Protein AF-A0A4Y9XM71-F1 (afdb_monomer)

Foldseek 3Di:
DDDDVVVVVVVVVVVVVVVVVVVVVVVVVVVVCVVCVVVCVVPP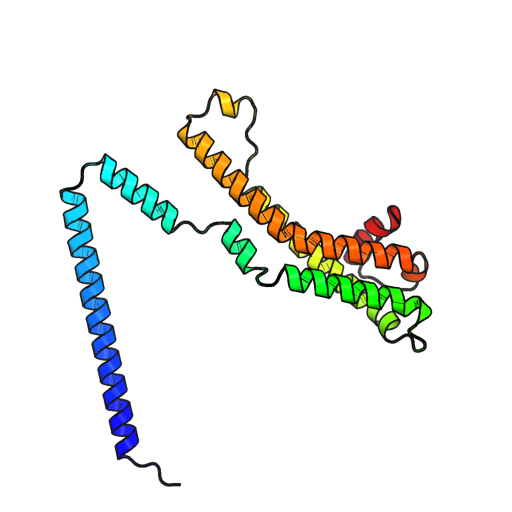DPVVVVVVVVVVCVVPDDQPLVVLCVVCVPLLVLLVVLLVLLVVLLCCVPPVPPCPSVVCVQVNLVVLVVVLVVLVVSLVVLCVQADDQDPVNVVPPDPVVVVVNVVSVVSSVSSVVSSCSNSVSSLVSLLSSCVSCPPVCVVDDHDPVSVVVSVVSNVVD

pLDDT: mean 83.5, std 12.48, range [45.03, 97.75]

Solvent-accessible surface area (backbone atoms only — not comparable to full-atom values): 11468 Å² total; per-residue (Å²): 136,82,82,59,73,67,58,57,54,50,52,52,52,50,53,57,48,51,53,52,52,50,52,51,51,51,56,50,51,53,51,48,52,55,53,52,55,52,55,50,67,74,68,52,56,69,70,56,51,51,51,51,50,53,51,47,49,63,69,70,51,83,51,67,32,56,54,49,48,66,76,45,79,54,38,70,59,53,22,50,52,46,39,51,52,30,50,52,57,47,48,30,79,80,68,41,87,82,39,69,65,65,69,43,44,56,58,53,52,44,52,50,52,52,51,46,48,53,52,52,53,50,50,52,59,49,48,71,74,44,78,84,81,49,83,63,53,70,75,71,50,58,70,70,58,52,55,51,53,52,52,44,44,51,36,41,52,53,30,46,54,62,53,40,58,36,46,50,29,47,54,52,26,52,38,48,41,36,51,67,47,45,76,64,52,72,79,53,82,64,60,71,70,51,42,59,60,50,44,68,38,51,81,78,87

Sequence (205 aa):
MHANPSAERAAEAVHKSEERVAGLLEETRTRWHQGLGSVVRSRAPEPVLAVASEVGHWWTRERVNRRVEMSLPNRRLDALVIGVLCHLVCASLTEDRYGVVQRDIPKILEALLAFLTALEEYQADVNKLHVPLTQEDIQELPVKELAQRERVAMEVARAGEVLGEVSDAVKSGVGQIARTFGDKLAAFKFPPRTAQKLQGFLDYA

Secondary structure (DSSP, 8-state):
----HHHHHHHHHHHHHHHHHHHHHHHHHHHHHHHHHHHHHHHS-HHHHHHHHHHHHHHHS--HHHHHHHH-TTHHHHHHHHHHHHHHHHHHHHH-TT-HHHHHHHHHHHHHHHHHHHHHHHHHHHHTT-PPPPTTHHHHS-HHHHHHHHHHHHHHHHHHHHHHHHHHHHHHHHHHHHHHHGGGGGGS---HHHHHHHHHHHTT-

Nearest PDB structures (foldseek):
  6z0c-assembly1_A  TM=2.775E-01  e=2.639E+00  Escherichia coli
  3zx6-assembly1_B  TM=2.262E-01  e=3.984E+00  Archaeoglobus fulgidus DSM 4304

Organism: NCBI:txid34475

InterPro domains:
  IPR019049 Nucleoporin protein Ndc1-Nup [PF09531] (40-199)
  IPR019049 Nucleoporin protein Ndc1-Nup [PTHR13269] (62-204)

Structure (mmCIF, N/CA/C/O backbone):
data_AF-A0A4Y9XM71-F1
#
_entry.id   AF-A0A4Y9XM71-F1
#
loop_
_atom_site.group_PDB
_atom_site.id
_atom_site.type_symbol
_atom_site.label_atom_id
_atom_site.label_alt_id
_atom_site.label_comp_id
_atom_site.label_asym_id
_atom_site.label_entity_id
_atom_site.label_seq_id
_atom_site.pdbx_PDB_ins_code
_atom_site.Cartn_x
_atom_site.Cartn_y
_atom_site.Cartn_z
_atom_site.occupancy
_atom_site.B_iso_or_equiv
_atom_site.auth_seq_id
_atom_site.auth_comp_id
_atom_site.auth_asym_id
_atom_site.auth_atom_id
_atom_site.pdbx_PDB_model_num
ATOM 1 N N . MET A 1 1 ? -22.701 -49.537 -15.848 1.00 45.03 1 MET A N 1
ATOM 2 C CA . MET A 1 1 ? -22.375 -49.229 -14.440 1.00 45.03 1 MET A CA 1
ATOM 3 C C . MET A 1 1 ? -23.691 -49.112 -13.690 1.00 45.03 1 MET A C 1
ATOM 5 O O . MET A 1 1 ? -24.386 -48.125 -13.871 1.00 45.03 1 MET A O 1
ATOM 9 N N . HIS A 1 2 ? -24.099 -50.164 -12.979 1.00 48.09 2 HIS A N 1
ATOM 10 C CA . HIS A 1 2 ? -25.367 -50.183 -12.246 1.00 48.09 2 HIS A CA 1
ATOM 11 C C . HIS A 1 2 ? -25.141 -49.602 -10.847 1.00 48.09 2 HIS A C 1
ATOM 13 O O . HIS A 1 2 ? -24.358 -50.156 -10.078 1.00 48.09 2 HIS A O 1
ATOM 19 N N . ALA A 1 3 ? -25.786 -48.474 -10.546 1.00 53.75 3 ALA A N 1
ATOM 20 C CA . ALA A 1 3 ? -25.826 -47.911 -9.202 1.00 53.75 3 ALA A CA 1
ATOM 21 C C . ALA A 1 3 ? -26.535 -48.903 -8.267 1.00 53.75 3 ALA A C 1
ATOM 23 O O . ALA A 1 3 ? -27.596 -49.432 -8.600 1.00 53.75 3 ALA A O 1
ATOM 24 N N . ASN A 1 4 ? -25.902 -49.219 -7.136 1.00 56.97 4 ASN A N 1
ATOM 25 C CA . ASN A 1 4 ? -26.396 -50.199 -6.177 1.00 56.97 4 ASN A CA 1
ATOM 26 C C . ASN A 1 4 ? -27.419 -49.515 -5.245 1.00 56.97 4 ASN A C 1
ATOM 28 O O . ASN A 1 4 ? -27.016 -48.676 -4.436 1.00 56.97 4 ASN A O 1
ATOM 32 N N . PRO A 1 5 ? -28.720 -49.853 -5.316 1.00 66.94 5 PRO A N 1
ATOM 33 C CA . PRO A 1 5 ? -29.790 -49.135 -4.608 1.00 66.94 5 PRO A CA 1
ATOM 34 C C . PRO A 1 5 ? -29.708 -49.249 -3.076 1.00 66.94 5 PRO A C 1
ATOM 36 O O . PRO A 1 5 ? -30.406 -48.538 -2.354 1.00 66.94 5 PRO A O 1
ATOM 39 N N . SER A 1 6 ? -28.866 -50.144 -2.550 1.00 69.44 6 SER A N 1
ATOM 40 C CA . SER A 1 6 ? -28.594 -50.252 -1.114 1.00 69.44 6 SER A CA 1
ATOM 41 C C . SER A 1 6 ? -27.671 -49.146 -0.594 1.00 69.44 6 SER A C 1
ATOM 43 O O . SER A 1 6 ? -27.832 -48.719 0.547 1.00 69.44 6 SER A O 1
ATOM 45 N N . ALA A 1 7 ? -26.742 -48.656 -1.421 1.00 66.50 7 ALA A N 1
ATOM 46 C CA . ALA A 1 7 ? -25.793 -47.614 -1.039 1.00 66.50 7 ALA A CA 1
ATOM 47 C C . ALA A 1 7 ? -26.472 -46.240 -0.940 1.00 66.50 7 ALA A C 1
ATOM 49 O O . ALA A 1 7 ? -26.216 -45.498 0.004 1.00 66.50 7 ALA A O 1
ATOM 50 N N . GLU A 1 8 ? -27.399 -45.938 -1.854 1.00 72.44 8 GLU A N 1
ATOM 51 C CA . GLU A 1 8 ? -28.191 -44.699 -1.818 1.00 72.44 8 GLU A CA 1
ATOM 52 C C . GLU A 1 8 ? -29.091 -44.639 -0.579 1.00 72.44 8 GLU A C 1
ATOM 54 O O . GLU A 1 8 ? -29.101 -43.635 0.126 1.00 72.44 8 GLU A O 1
ATOM 59 N N . ARG A 1 9 ? -29.758 -45.746 -0.225 1.00 75.81 9 ARG A N 1
ATOM 60 C CA . ARG A 1 9 ? -30.584 -45.819 0.995 1.00 75.81 9 ARG A CA 1
ATOM 61 C C . ARG A 1 9 ? -29.767 -45.686 2.281 1.00 75.81 9 ARG A C 1
ATOM 63 O O . ARG A 1 9 ? -30.254 -45.123 3.258 1.00 75.81 9 ARG A O 1
ATOM 70 N N . ALA A 1 10 ? -28.541 -46.211 2.297 1.00 72.62 10 ALA A N 1
ATOM 71 C CA . ALA A 1 10 ? -27.641 -46.066 3.437 1.00 72.62 10 ALA A CA 1
ATOM 72 C C . ALA A 1 10 ? -27.160 -44.614 3.591 1.00 72.62 10 ALA A C 1
ATOM 74 O O . ALA A 1 10 ? -27.175 -44.087 4.701 1.00 72.62 10 ALA A O 1
ATOM 75 N N . ALA A 1 11 ? -26.804 -43.948 2.488 1.00 71.69 11 ALA A N 1
ATOM 76 C CA . ALA A 1 11 ? -26.418 -42.538 2.494 1.00 71.69 11 ALA A CA 1
ATOM 77 C C . ALA A 1 11 ? -27.570 -41.627 2.953 1.00 71.69 11 ALA A C 1
ATOM 79 O O . ALA A 1 11 ? -27.374 -40.742 3.782 1.00 71.69 11 ALA A O 1
ATOM 80 N N . GLU A 1 12 ? -28.790 -41.897 2.487 1.00 79.25 12 GLU A N 1
ATOM 81 C CA . GLU A 1 12 ? -29.987 -41.140 2.862 1.00 79.25 12 GLU A CA 1
ATOM 82 C C . GLU A 1 12 ? -30.343 -41.319 4.352 1.00 79.25 12 GLU A C 1
ATOM 84 O O . GLU A 1 12 ? -30.740 -40.370 5.032 1.00 79.25 12 GLU A O 1
ATOM 89 N N . ALA A 1 13 ? -30.131 -42.519 4.906 1.00 76.56 13 ALA A N 1
ATOM 90 C CA . ALA A 1 13 ? -30.309 -42.784 6.333 1.00 76.56 13 ALA A CA 1
ATOM 91 C C . ALA A 1 13 ? -29.266 -42.063 7.207 1.00 76.56 13 ALA A C 1
ATOM 93 O O . ALA A 1 13 ? -29.619 -41.553 8.274 1.00 76.56 13 ALA A O 1
ATOM 94 N N . VAL A 1 14 ? -28.009 -41.987 6.751 1.00 72.00 14 VAL A N 1
ATOM 95 C CA . VAL A 1 14 ? -26.938 -41.250 7.442 1.00 72.00 14 VAL A CA 1
ATOM 96 C C . VAL A 1 14 ? -27.232 -39.751 7.429 1.00 72.00 14 VAL A C 1
ATOM 98 O O . VAL A 1 14 ? -27.267 -39.147 8.499 1.00 72.00 14 VAL A O 1
ATOM 101 N N . HIS A 1 15 ? -27.587 -39.177 6.278 1.00 74.88 15 HIS A N 1
ATOM 102 C CA . HIS A 1 15 ? -27.923 -37.752 6.160 1.00 74.88 15 HIS A CA 1
ATOM 103 C C . HIS A 1 15 ? -29.088 -37.358 7.084 1.00 74.88 15 HIS A C 1
ATOM 105 O O . HIS A 1 15 ? -29.032 -36.375 7.819 1.00 74.88 15 HIS A O 1
ATOM 111 N N . LYS A 1 16 ? -30.127 -38.198 7.144 1.00 80.56 16 LYS A N 1
ATOM 112 C CA . LYS A 1 16 ? -31.284 -37.983 8.024 1.00 80.56 16 LYS A CA 1
ATOM 113 C C . LYS A 1 16 ? -30.943 -38.118 9.511 1.00 80.56 16 LYS A C 1
ATOM 115 O O . LYS A 1 16 ? -31.629 -37.546 10.360 1.00 80.56 16 LYS A O 1
ATOM 120 N N . SER A 1 17 ? -29.919 -38.902 9.848 1.00 69.56 17 SER A N 1
ATOM 121 C CA . SER A 1 17 ? -29.411 -39.002 11.218 1.00 69.56 17 SER A CA 1
ATOM 122 C C . SER A 1 17 ? -28.581 -37.776 11.603 1.00 69.56 17 SER A C 1
ATOM 124 O O . SER A 1 17 ? -28.766 -37.256 12.701 1.00 69.56 17 SER A O 1
ATOM 126 N N . GLU A 1 18 ? -27.767 -37.252 10.685 1.00 69.62 18 GLU A N 1
ATOM 127 C CA . GLU A 1 18 ? -26.973 -36.035 10.881 1.00 69.62 18 GLU A CA 1
ATOM 128 C C . GLU A 1 18 ? -27.867 -34.806 11.065 1.00 69.62 18 GLU A C 1
ATOM 130 O O . GLU A 1 18 ? -27.674 -34.048 12.012 1.00 69.62 18 GLU A O 1
ATOM 135 N N . GLU A 1 19 ? -28.919 -34.661 10.257 1.00 76.50 19 GLU A N 1
ATOM 136 C CA . GLU A 1 19 ? -29.903 -33.579 10.399 1.00 76.50 19 GLU A CA 1
ATOM 137 C C . GLU A 1 19 ? -30.643 -33.626 11.744 1.00 76.50 19 GLU A C 1
ATOM 139 O O . GLU A 1 19 ? -30.876 -32.594 12.375 1.00 76.50 19 GLU A O 1
ATOM 144 N N . ARG A 1 20 ? -30.987 -34.826 12.231 1.00 75.75 20 ARG A N 1
ATOM 145 C CA . ARG A 1 20 ? -31.628 -34.994 13.547 1.00 75.75 20 ARG A CA 1
ATOM 146 C C . ARG A 1 20 ? -30.682 -34.660 14.692 1.00 75.75 20 ARG A C 1
ATOM 148 O O . ARG A 1 20 ? -31.115 -34.067 15.678 1.00 75.75 20 ARG A O 1
ATOM 155 N N . VAL A 1 21 ? -29.410 -35.037 14.573 1.00 71.31 21 VAL A N 1
ATOM 156 C CA . VAL A 1 21 ? -28.379 -34.712 15.567 1.00 71.31 21 VAL A CA 1
ATOM 157 C C . VAL A 1 21 ? -28.104 -33.209 15.574 1.00 71.31 21 VAL A C 1
ATOM 159 O O . VAL A 1 21 ? -28.030 -32.619 16.650 1.00 71.31 21 VAL A O 1
ATOM 162 N N . ALA A 1 22 ? -28.041 -32.572 14.404 1.00 69.00 22 ALA A N 1
ATOM 163 C CA . ALA A 1 22 ? -27.904 -31.125 14.280 1.00 69.00 22 ALA A CA 1
ATOM 164 C C . ALA A 1 22 ? -29.093 -30.388 14.919 1.00 69.00 22 ALA A C 1
ATOM 166 O O . ALA A 1 22 ? -28.884 -29.508 15.753 1.00 69.00 22 ALA A O 1
ATOM 167 N N . GLY A 1 23 ? -30.330 -30.809 14.630 1.00 76.06 23 GLY A N 1
ATOM 168 C CA . GLY A 1 23 ? -31.533 -30.232 15.238 1.00 76.06 23 GLY A CA 1
ATOM 169 C C . GLY A 1 23 ? -31.578 -30.390 16.764 1.00 76.06 23 GLY A C 1
ATOM 170 O O . GLY A 1 23 ? -31.882 -29.437 17.479 1.00 76.06 23 GLY A O 1
ATOM 171 N N . LEU A 1 24 ? -31.193 -31.561 17.287 1.00 75.81 24 LEU A N 1
ATOM 172 C CA . LEU A 1 24 ? -31.098 -31.809 18.733 1.00 75.81 24 LEU A CA 1
ATOM 173 C C . LEU A 1 24 ? -30.021 -30.951 19.407 1.00 75.81 24 LEU A C 1
ATOM 175 O O . LEU A 1 24 ? -30.215 -30.485 20.533 1.00 75.81 24 LEU A O 1
ATOM 179 N N . LEU A 1 25 ? -28.889 -30.730 18.736 1.00 66.69 25 LEU A N 1
ATOM 180 C CA . LEU A 1 25 ? -27.815 -29.866 19.227 1.00 66.69 25 LEU A CA 1
ATOM 181 C C . LEU A 1 25 ? -28.234 -28.391 19.242 1.00 66.69 25 LEU A C 1
ATOM 183 O O . LEU A 1 25 ? -27.925 -27.680 20.199 1.00 66.69 25 LEU A O 1
ATOM 187 N N . GLU A 1 26 ? -28.981 -27.925 18.241 1.00 70.44 26 GLU A N 1
ATOM 188 C CA . GLU A 1 26 ? -29.512 -26.559 18.228 1.00 70.44 26 GLU A CA 1
ATOM 189 C C . GLU A 1 26 ? -30.595 -26.340 19.295 1.00 70.44 26 GLU A C 1
ATOM 191 O O . GLU A 1 26 ? -30.557 -25.341 20.023 1.00 70.44 26 GLU A O 1
ATOM 196 N N . GLU A 1 27 ? -31.511 -27.294 19.480 1.00 73.44 27 GLU A N 1
ATOM 197 C CA . GLU A 1 27 ? -32.523 -27.231 20.543 1.00 73.44 27 GLU A CA 1
ATOM 198 C C . GLU A 1 27 ? -31.906 -27.275 21.949 1.00 73.44 27 GLU A C 1
ATOM 200 O O . GLU A 1 27 ? -32.320 -26.536 22.848 1.00 73.44 27 GLU A O 1
ATOM 205 N N . THR A 1 28 ? -30.891 -28.114 22.171 1.00 72.38 28 THR A N 1
ATOM 206 C CA . THR A 1 28 ? -30.210 -28.182 23.475 1.00 72.38 28 THR A CA 1
ATOM 207 C C . THR A 1 28 ? -29.382 -26.931 23.752 1.00 72.38 28 THR A C 1
ATOM 209 O O . THR A 1 28 ? -29.415 -26.422 24.876 1.00 72.38 28 THR A O 1
ATOM 212 N N . ARG A 1 29 ? -28.712 -26.371 22.738 1.00 65.94 29 ARG A N 1
ATOM 213 C CA . ARG A 1 29 ? -27.942 -25.125 22.854 1.00 65.94 29 ARG A CA 1
ATOM 214 C C . ARG A 1 29 ? -28.826 -23.920 23.170 1.00 65.94 29 ARG A C 1
ATOM 216 O O . ARG A 1 29 ? -28.481 -23.119 24.039 1.00 65.94 29 ARG A O 1
ATOM 223 N N . THR A 1 30 ? -29.970 -23.790 22.501 1.00 67.38 30 THR A N 1
ATOM 224 C CA . THR A 1 30 ? -30.911 -22.678 22.725 1.00 67.38 30 THR A CA 1
ATOM 225 C C . THR A 1 30 ? -31.551 -22.743 24.112 1.00 67.38 30 THR A C 1
ATOM 227 O O . THR A 1 30 ? -31.599 -21.724 24.807 1.00 67.38 30 THR A O 1
ATOM 230 N N . ARG A 1 31 ? -31.932 -23.941 24.579 1.00 69.31 31 ARG A N 1
ATOM 231 C CA . ARG A 1 31 ? -32.423 -24.152 25.954 1.00 69.31 31 ARG A CA 1
ATOM 232 C C . ARG A 1 31 ? -31.363 -23.845 27.008 1.00 69.31 31 ARG A C 1
ATOM 234 O O . ARG A 1 31 ? -31.673 -23.205 28.011 1.00 69.31 31 ARG A O 1
ATOM 241 N N . TRP A 1 32 ? -30.111 -24.241 26.772 1.00 62.94 32 TRP A N 1
ATOM 242 C CA . TRP A 1 32 ? -29.000 -23.907 27.665 1.00 62.94 32 TRP A CA 1
ATOM 243 C C . TRP A 1 32 ? -28.743 -22.398 27.729 1.00 62.94 32 TRP A C 1
ATOM 245 O O . TRP A 1 32 ? -28.599 -21.857 28.824 1.00 62.94 32 TRP A O 1
ATOM 255 N N . HIS A 1 33 ? -28.752 -21.691 26.595 1.00 57.12 33 HIS A N 1
ATOM 256 C CA . HIS A 1 33 ? -28.578 -20.236 26.572 1.00 57.12 33 HIS A CA 1
ATOM 257 C C . HIS A 1 33 ? -29.718 -19.477 27.267 1.00 57.12 33 HIS A C 1
ATOM 259 O O . HIS A 1 33 ? -29.443 -18.523 27.997 1.00 57.12 33 HIS A O 1
ATOM 265 N N . GLN A 1 34 ? -30.975 -19.907 27.114 1.00 60.75 34 GLN A N 1
ATOM 266 C CA . GLN A 1 34 ? -32.107 -19.297 27.825 1.00 60.75 34 GLN A CA 1
ATOM 267 C C . GLN A 1 34 ? -32.101 -19.604 29.332 1.00 60.75 34 GLN A C 1
ATOM 269 O O . GLN A 1 34 ? -32.375 -18.717 30.146 1.00 60.75 34 GLN A O 1
ATOM 274 N N . GLY A 1 35 ? -31.755 -20.836 29.719 1.00 62.09 35 GLY A N 1
ATOM 275 C CA . GLY A 1 35 ? -31.724 -21.265 31.119 1.00 62.09 35 GLY A CA 1
ATOM 276 C C . GLY A 1 35 ? -30.590 -20.622 31.918 1.00 62.09 35 GLY A C 1
ATOM 277 O O . GLY A 1 35 ? -30.827 -20.046 32.977 1.00 62.09 35 GLY A O 1
ATOM 278 N N . LEU A 1 36 ? -29.361 -20.639 31.393 1.00 60.59 36 LEU A N 1
ATOM 279 C CA . LEU A 1 36 ? -28.217 -19.995 32.051 1.00 60.59 36 LEU A CA 1
ATOM 280 C C . LEU A 1 36 ? -28.313 -18.471 32.008 1.00 60.59 36 LEU A C 1
ATOM 282 O O . LEU A 1 36 ? -27.989 -17.812 32.993 1.00 60.59 36 LEU A O 1
ATOM 286 N N . GLY A 1 37 ? -28.797 -17.906 30.898 1.00 58.97 37 GLY A N 1
ATOM 287 C CA . GLY A 1 37 ? -28.932 -16.461 30.742 1.00 58.97 37 GLY A CA 1
ATOM 288 C C . GLY A 1 37 ? -29.901 -15.833 31.744 1.00 58.97 37 GLY A C 1
ATOM 289 O O . GLY A 1 37 ? -29.643 -14.724 32.204 1.00 58.97 37 GLY A O 1
ATOM 290 N N . SER A 1 38 ? -30.980 -16.531 32.116 1.00 58.06 38 SER A N 1
ATOM 291 C CA . SER A 1 38 ? -31.961 -16.026 33.088 1.00 58.06 38 SER A CA 1
ATOM 292 C C . SER A 1 38 ? -31.502 -16.205 34.539 1.00 58.06 38 SER A C 1
ATOM 294 O O . SER A 1 38 ? -31.619 -15.269 35.329 1.00 58.06 38 SER A O 1
ATOM 296 N N . VAL A 1 39 ? -30.889 -17.346 34.873 1.00 61.34 39 VAL A N 1
ATOM 297 C CA . VAL A 1 39 ? -30.414 -17.650 36.236 1.00 61.34 39 VAL A CA 1
ATOM 298 C C . VAL A 1 39 ? -29.192 -16.816 36.624 1.00 61.34 39 VAL A C 1
ATOM 300 O O . VAL A 1 39 ? -29.087 -16.365 37.764 1.00 61.34 39 VAL A O 1
ATOM 303 N N . VAL A 1 40 ? -28.275 -16.560 35.685 1.00 60.88 40 VAL A N 1
ATOM 304 C CA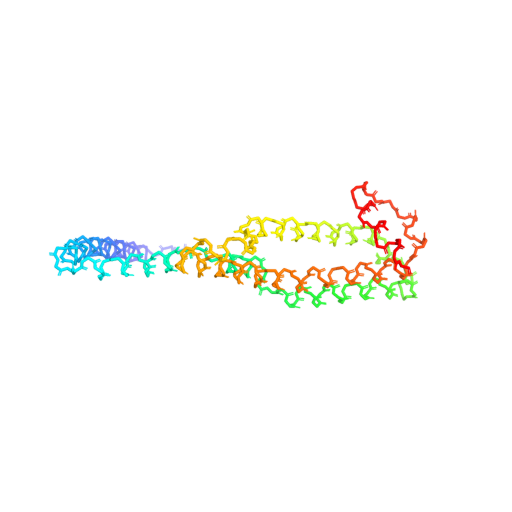 . VAL A 1 40 ? -27.116 -15.685 35.932 1.00 60.88 40 VAL A CA 1
ATOM 305 C C . VAL A 1 40 ? -27.572 -14.239 36.139 1.00 60.88 40 VAL A C 1
ATOM 307 O O . VAL A 1 40 ? -27.074 -13.564 37.034 1.00 60.88 40 VAL A O 1
ATOM 310 N N . ARG A 1 41 ? -28.576 -13.774 35.385 1.00 57.94 41 ARG A N 1
ATOM 311 C CA . ARG A 1 41 ? -29.091 -12.400 35.492 1.00 57.94 41 ARG A CA 1
ATOM 312 C C . ARG A 1 41 ? -29.908 -12.159 36.767 1.00 57.94 41 ARG A C 1
ATOM 314 O O . ARG A 1 41 ? -29.951 -11.031 37.237 1.00 57.94 41 ARG A O 1
ATOM 321 N N . SER A 1 42 ? -30.513 -13.199 37.348 1.00 63.53 42 SER A N 1
ATOM 322 C CA . SER A 1 42 ? -31.310 -13.093 38.580 1.00 63.53 42 SER A CA 1
ATOM 323 C C . SER A 1 42 ? -30.511 -13.270 39.879 1.00 63.53 42 SER A C 1
ATOM 325 O O . SER A 1 42 ? -31.051 -13.014 40.952 1.00 63.53 42 SER A O 1
ATOM 327 N N . ARG A 1 43 ? -29.264 -13.763 39.822 1.00 65.69 43 ARG A N 1
ATOM 328 C CA . ARG A 1 43 ? -28.431 -14.051 41.013 1.00 65.69 43 ARG A CA 1
ATOM 329 C C . ARG A 1 43 ? -27.074 -13.350 41.040 1.00 65.69 43 ARG A C 1
ATOM 331 O O . ARG A 1 43 ? -26.430 -13.367 42.086 1.00 65.69 43 ARG A O 1
ATOM 338 N N . ALA A 1 44 ? -26.618 -12.770 39.932 1.00 55.84 44 ALA A N 1
ATOM 339 C CA . ALA A 1 44 ? -25.335 -12.081 39.898 1.00 55.84 44 ALA A CA 1
ATOM 340 C C . ALA A 1 44 ? -25.465 -10.631 40.408 1.00 55.84 44 ALA A C 1
ATOM 342 O O . ALA A 1 44 ? -26.383 -9.923 39.992 1.00 55.84 44 ALA A O 1
ATOM 343 N N . PRO A 1 45 ? -24.539 -10.162 41.264 1.00 74.25 45 PRO A N 1
ATOM 344 C CA . PRO A 1 45 ? -24.441 -8.753 41.629 1.00 74.25 45 PRO A CA 1
ATOM 345 C C . PRO A 1 45 ? -24.250 -7.873 40.385 1.00 74.25 45 PRO A C 1
ATOM 347 O O . PRO A 1 45 ? -23.493 -8.242 39.483 1.00 74.25 45 PRO A O 1
ATOM 350 N N . GLU A 1 46 ? -24.857 -6.683 40.361 1.00 70.75 46 GLU A N 1
ATOM 351 C CA . GLU A 1 46 ? -24.694 -5.688 39.286 1.00 70.75 46 GLU A CA 1
ATOM 352 C C . GLU A 1 46 ? -23.241 -5.458 38.818 1.00 70.75 46 GLU A C 1
ATOM 354 O O . GLU A 1 46 ? -23.025 -5.444 37.604 1.00 70.75 46 GLU A O 1
ATOM 359 N N . PRO A 1 47 ? -22.214 -5.368 39.694 1.00 75.00 47 PRO A N 1
ATOM 360 C CA . PRO A 1 47 ? -20.835 -5.206 39.227 1.00 75.00 47 PRO A CA 1
ATOM 361 C C . PRO A 1 47 ? -20.324 -6.408 38.420 1.00 75.00 47 PRO A C 1
ATOM 363 O O . PRO A 1 47 ? -19.538 -6.236 37.492 1.00 75.00 47 PRO A O 1
ATOM 366 N N . VAL A 1 48 ? -20.789 -7.624 38.715 1.00 76.62 48 VAL A N 1
ATOM 367 C CA . VAL A 1 48 ? -20.390 -8.837 37.983 1.00 76.62 48 VAL A CA 1
ATOM 368 C C . VAL A 1 48 ? -21.044 -8.870 36.605 1.00 76.62 48 VAL A C 1
ATOM 370 O O . VAL A 1 48 ? -20.396 -9.242 35.630 1.00 76.62 48 VAL A O 1
ATOM 373 N N . LEU A 1 49 ? -22.302 -8.436 36.502 1.00 75.31 49 LEU A N 1
ATOM 374 C CA . LEU A 1 49 ? -22.990 -8.307 35.216 1.00 75.31 49 LEU A CA 1
ATOM 375 C C . LEU A 1 49 ? -22.366 -7.209 34.349 1.00 75.31 49 LEU A C 1
ATOM 377 O O . LEU A 1 49 ? -22.182 -7.424 33.152 1.00 75.31 49 LEU A O 1
ATOM 381 N N . ALA A 1 50 ? -21.971 -6.081 34.947 1.00 72.31 50 ALA A N 1
ATOM 382 C CA . ALA A 1 50 ? -21.262 -5.013 34.250 1.00 72.31 50 ALA A CA 1
ATOM 383 C C . ALA A 1 50 ? -19.925 -5.514 33.679 1.00 72.31 50 ALA A C 1
ATOM 385 O O . ALA A 1 50 ? -19.686 -5.384 32.479 1.00 72.31 50 ALA A O 1
ATOM 386 N N . VAL A 1 51 ? -19.109 -6.195 34.492 1.00 77.31 51 VAL A N 1
ATOM 387 C CA . VAL A 1 51 ? -17.840 -6.792 34.041 1.00 77.31 51 VAL A CA 1
ATOM 388 C C . VAL A 1 51 ? -18.073 -7.869 32.979 1.00 77.31 51 VAL A C 1
ATOM 390 O O . VAL A 1 51 ? -17.377 -7.882 31.969 1.00 77.31 51 VAL A O 1
ATOM 393 N N . ALA A 1 52 ? -19.069 -8.744 33.143 1.00 76.00 52 ALA A N 1
ATOM 394 C CA . ALA A 1 52 ? -19.390 -9.771 32.152 1.00 76.00 52 ALA A CA 1
ATOM 395 C C . ALA A 1 52 ? -19.849 -9.166 30.816 1.00 76.00 52 ALA A C 1
ATOM 397 O O . ALA A 1 52 ? -19.493 -9.678 29.757 1.00 76.00 52 ALA A O 1
ATOM 398 N N . SER A 1 53 ? -20.600 -8.063 30.853 1.00 72.44 53 SER A N 1
ATOM 399 C CA . SER A 1 53 ? -21.018 -7.340 29.650 1.00 72.44 53 SER A CA 1
ATOM 400 C C . SER A 1 53 ? -19.847 -6.626 28.967 1.00 72.44 53 SER A C 1
ATOM 402 O O . SER A 1 53 ? -19.745 -6.656 27.744 1.00 72.44 53 SER A O 1
ATOM 404 N N . GLU A 1 54 ? -18.913 -6.071 29.744 1.00 74.12 54 GLU A N 1
ATOM 405 C CA . GLU A 1 54 ? -17.709 -5.402 29.245 1.00 74.12 54 GLU A CA 1
ATOM 406 C C . GLU A 1 54 ? -16.725 -6.416 28.635 1.00 74.12 54 GLU A C 1
ATOM 408 O O . GLU A 1 54 ? -16.183 -6.188 27.554 1.00 74.12 54 GLU A O 1
ATOM 413 N N . VAL A 1 55 ? -16.573 -7.589 29.261 1.00 77.25 55 VAL A N 1
ATOM 414 C CA . VAL A 1 55 ? -15.803 -8.725 28.727 1.00 77.25 55 VAL A CA 1
ATOM 415 C C . VAL A 1 55 ? -16.479 -9.320 27.494 1.00 77.25 55 VAL A C 1
ATOM 417 O O . VAL A 1 55 ? -15.802 -9.611 26.511 1.00 77.25 55 VAL A O 1
ATOM 420 N N . GLY A 1 56 ? -17.806 -9.469 27.513 1.00 72.75 56 GLY A N 1
ATOM 421 C CA . GLY A 1 56 ? -18.581 -9.931 26.365 1.00 72.75 56 GLY A CA 1
ATOM 422 C C . GLY A 1 56 ? -18.394 -9.005 25.168 1.00 72.75 56 GLY A C 1
ATOM 423 O O . GLY A 1 56 ? -18.012 -9.466 24.097 1.00 72.75 56 GLY A O 1
ATOM 424 N N . HIS A 1 57 ? -18.542 -7.696 25.377 1.00 71.62 57 HIS A N 1
ATOM 425 C CA . HIS A 1 57 ? -18.295 -6.684 24.356 1.00 71.62 57 HIS A CA 1
ATOM 426 C C . HIS A 1 57 ? -16.833 -6.690 23.883 1.00 71.62 57 HIS A C 1
ATOM 428 O O . HIS A 1 57 ? -16.578 -6.598 22.687 1.00 71.62 57 HIS A O 1
ATOM 434 N N . TRP A 1 58 ? -15.855 -6.847 24.781 1.00 70.75 58 TRP A N 1
ATOM 435 C CA . TRP A 1 58 ? -14.442 -6.997 24.408 1.00 70.75 58 TRP A CA 1
ATOM 436 C C . TRP A 1 58 ? -14.178 -8.244 23.550 1.00 70.75 58 TRP A C 1
ATOM 438 O O . TRP A 1 58 ? -13.332 -8.207 22.653 1.00 70.75 58 TRP A O 1
ATOM 448 N N . TRP A 1 59 ? -14.902 -9.335 23.810 1.00 66.00 59 TRP A N 1
ATOM 449 C CA . TRP A 1 59 ? -14.784 -10.590 23.071 1.00 66.00 59 TRP A CA 1
ATOM 450 C C . TRP A 1 59 ? -15.460 -10.532 21.698 1.00 66.00 59 TRP A C 1
ATOM 452 O O . TRP A 1 59 ? -14.934 -11.080 20.732 1.00 66.00 59 TRP A O 1
ATOM 462 N N . THR A 1 60 ? -16.607 -9.857 21.590 1.00 63.72 60 THR A N 1
ATOM 463 C CA . THR A 1 60 ? -17.373 -9.748 20.338 1.00 63.72 60 THR A CA 1
ATOM 464 C C . THR A 1 60 ? -16.975 -8.556 19.474 1.00 63.72 60 THR A C 1
ATOM 466 O O . THR A 1 60 ? -17.363 -8.506 18.309 1.00 63.72 60 THR A O 1
ATOM 469 N N . ARG A 1 6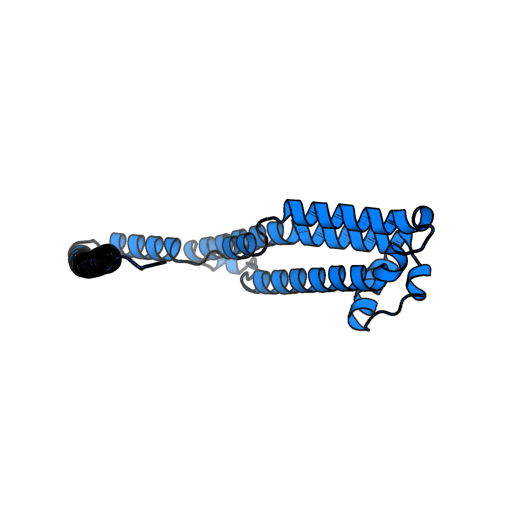1 ? -16.226 -7.583 20.009 1.00 66.62 61 ARG A N 1
ATOM 470 C CA . ARG A 1 61 ? -15.803 -6.401 19.252 1.00 66.62 61 ARG A CA 1
ATOM 471 C C . ARG A 1 61 ? -14.831 -6.794 18.144 1.00 66.62 61 ARG A C 1
ATOM 473 O O . ARG A 1 61 ? -13.769 -7.371 18.384 1.00 66.62 61 ARG A O 1
ATOM 480 N N . GLU A 1 62 ? -15.180 -6.406 16.924 1.00 65.56 62 GLU A N 1
ATOM 481 C CA . GLU A 1 62 ? -14.318 -6.562 15.763 1.00 65.56 62 GLU A CA 1
ATOM 482 C C . GLU A 1 62 ? -13.103 -5.633 15.910 1.00 65.56 62 GLU A C 1
ATOM 484 O O . GLU A 1 62 ? -13.225 -4.408 15.936 1.00 65.56 62 GLU A O 1
ATOM 489 N N . ARG A 1 63 ? -11.914 -6.215 16.097 1.00 76.56 63 ARG A N 1
ATOM 490 C CA . ARG A 1 63 ? -10.679 -5.443 16.281 1.00 76.56 63 ARG A CA 1
ATOM 491 C C . ARG A 1 63 ? -10.195 -4.946 14.930 1.00 76.56 63 ARG A C 1
ATOM 493 O O . ARG A 1 63 ? -9.923 -5.759 14.047 1.00 76.56 63 ARG A O 1
ATOM 500 N N . VAL A 1 64 ? -10.022 -3.634 14.807 1.00 78.75 64 VAL A N 1
ATOM 501 C CA . VAL A 1 64 ? -9.577 -2.970 13.570 1.00 78.75 64 VAL A CA 1
ATOM 502 C C . VAL A 1 64 ? -8.261 -3.572 13.080 1.00 78.75 64 VAL A C 1
ATOM 504 O O . VAL A 1 64 ? -8.175 -3.992 11.930 1.00 78.75 64 VAL A O 1
ATOM 507 N N . ASN A 1 65 ? -7.291 -3.746 13.985 1.00 82.12 65 ASN A N 1
ATOM 508 C CA . ASN A 1 65 ? -6.012 -4.386 13.669 1.00 82.12 65 ASN A CA 1
ATOM 509 C C . ASN A 1 65 ? -6.183 -5.783 13.052 1.00 82.12 65 ASN A C 1
ATOM 511 O O . ASN A 1 65 ? -5.530 -6.114 12.073 1.00 82.12 65 ASN A O 1
ATOM 515 N N . ARG A 1 66 ? -7.112 -6.593 13.573 1.00 84.06 66 ARG A N 1
ATOM 516 C CA . ARG A 1 66 ? -7.335 -7.949 13.059 1.00 84.06 66 ARG A CA 1
ATOM 517 C C . ARG A 1 66 ? -7.939 -7.928 11.658 1.00 84.06 66 ARG A C 1
ATOM 519 O O . ARG A 1 66 ? -7.585 -8.768 10.842 1.00 84.06 66 ARG A O 1
ATOM 526 N N . ARG A 1 67 ? -8.835 -6.982 11.361 1.00 85.94 67 ARG A N 1
ATOM 527 C CA . ARG A 1 67 ? -9.379 -6.825 10.000 1.00 85.94 67 ARG A CA 1
ATOM 528 C C . ARG A 1 67 ? -8.277 -6.477 9.007 1.00 85.94 67 ARG A C 1
ATOM 530 O O . ARG A 1 67 ? -8.218 -7.073 7.937 1.00 85.94 67 ARG A O 1
ATOM 537 N N . VAL A 1 68 ? -7.393 -5.564 9.398 1.00 88.38 68 VAL A N 1
ATOM 538 C CA . VAL A 1 68 ? -6.261 -5.134 8.575 1.00 88.38 68 VAL A CA 1
ATOM 539 C C . VAL A 1 68 ? -5.278 -6.289 8.366 1.00 88.38 68 VAL A C 1
ATOM 541 O O . VAL A 1 68 ? -4.936 -6.601 7.228 1.00 88.38 68 VAL A O 1
ATOM 544 N N . GLU A 1 69 ? -4.917 -7.019 9.423 1.00 87.62 69 GLU A N 1
ATOM 545 C CA . GLU A 1 69 ? -4.091 -8.233 9.327 1.00 87.62 69 GLU A CA 1
ATOM 546 C C . GLU A 1 69 ? -4.702 -9.296 8.403 1.00 87.62 69 GLU A C 1
ATOM 548 O O . GLU A 1 69 ? -3.984 -9.920 7.627 1.00 87.62 69 GLU A O 1
ATOM 553 N N . MET A 1 70 ? -6.024 -9.482 8.441 1.00 89.25 70 MET A N 1
ATOM 554 C CA . MET A 1 70 ? -6.719 -10.439 7.573 1.00 89.25 70 MET A CA 1
ATOM 555 C C . MET A 1 70 ? -6.801 -9.978 6.113 1.00 89.25 70 MET A C 1
ATOM 557 O O . MET A 1 70 ? -6.933 -10.820 5.228 1.00 89.25 70 MET A O 1
ATOM 561 N N . SER A 1 71 ? -6.725 -8.670 5.847 1.00 89.06 71 SER A N 1
ATOM 562 C CA . SER A 1 71 ? -6.698 -8.137 4.479 1.00 89.06 71 SER A CA 1
ATOM 563 C C . SER A 1 71 ? -5.351 -8.358 3.781 1.00 89.06 71 SER A C 1
ATOM 565 O O . SER A 1 71 ? -5.310 -8.461 2.558 1.00 89.06 71 SER A O 1
ATOM 567 N N . LEU A 1 72 ? -4.266 -8.491 4.555 1.00 91.50 72 LEU A N 1
ATOM 568 C CA . LEU A 1 72 ? -2.901 -8.713 4.069 1.00 91.50 72 LEU A CA 1
ATOM 569 C C . LEU A 1 72 ? -2.248 -9.905 4.799 1.00 91.50 72 LEU A C 1
ATOM 571 O O . LEU A 1 72 ? -1.282 -9.728 5.553 1.00 91.50 72 LEU A O 1
ATOM 575 N N . PRO A 1 73 ? -2.747 -11.140 4.588 1.00 92.25 73 PRO A N 1
ATOM 576 C CA . PRO A 1 73 ? -2.291 -12.314 5.334 1.00 92.25 73 PRO A CA 1
ATOM 577 C C . PRO A 1 73 ? -0.820 -12.657 5.058 1.00 92.25 73 PRO A C 1
ATOM 579 O O . PRO A 1 73 ? -0.123 -13.150 5.941 1.00 92.25 73 PRO A O 1
ATOM 582 N N . ASN A 1 74 ? -0.334 -12.352 3.850 1.00 93.56 74 ASN A N 1
ATOM 583 C CA . ASN A 1 74 ? 1.021 -12.654 3.390 1.00 93.56 74 ASN A CA 1
ATOM 584 C C . ASN A 1 74 ? 1.878 -11.393 3.208 1.00 93.56 74 ASN A C 1
ATOM 586 O O . ASN A 1 74 ? 2.848 -11.424 2.458 1.00 93.56 74 ASN A O 1
ATOM 590 N N . ARG A 1 75 ? 1.580 -10.304 3.931 1.00 93.94 75 ARG A N 1
ATOM 591 C CA . ARG A 1 75 ? 2.194 -8.975 3.734 1.00 93.94 75 ARG A CA 1
ATOM 592 C C . ARG A 1 75 ? 3.714 -8.961 3.535 1.00 93.94 75 ARG A C 1
ATOM 594 O O . ARG A 1 75 ? 4.212 -8.249 2.674 1.00 93.94 75 ARG A O 1
ATOM 601 N N . ARG A 1 76 ? 4.458 -9.777 4.290 1.00 94.69 76 ARG A N 1
ATOM 602 C CA . ARG A 1 76 ? 5.924 -9.872 4.178 1.00 94.69 76 ARG A CA 1
ATOM 603 C C . ARG A 1 76 ? 6.357 -10.507 2.865 1.00 94.69 76 ARG A C 1
ATOM 605 O O . ARG A 1 76 ? 7.312 -10.051 2.247 1.00 94.69 76 ARG A O 1
ATOM 612 N N . LEU A 1 77 ? 5.667 -11.570 2.457 1.00 96.25 77 LEU A N 1
ATOM 613 C CA . LEU A 1 77 ? 5.905 -12.215 1.174 1.00 96.25 77 LEU A CA 1
ATOM 614 C C . LEU A 1 77 ? 5.525 -11.266 0.037 1.00 96.25 77 LEU A C 1
ATOM 616 O O . LEU A 1 77 ? 6.305 -11.117 -0.894 1.00 96.25 77 LEU A O 1
ATOM 620 N N . ASP A 1 78 ? 4.391 -10.577 0.150 1.00 95.44 78 ASP A N 1
ATOM 621 C CA . ASP A 1 78 ? 3.932 -9.617 -0.855 1.00 95.44 78 ASP A CA 1
ATOM 622 C C . ASP A 1 78 ? 4.938 -8.465 -1.014 1.00 95.44 78 ASP A C 1
ATOM 624 O O . ASP A 1 78 ? 5.343 -8.149 -2.132 1.00 95.44 78 ASP A O 1
ATOM 628 N N . ALA A 1 79 ? 5.437 -7.907 0.094 1.00 96.75 79 ALA A N 1
ATOM 629 C CA . ALA A 1 79 ? 6.493 -6.895 0.097 1.00 96.75 79 ALA A CA 1
ATOM 630 C C . ALA A 1 79 ? 7.788 -7.390 -0.578 1.00 96.75 79 ALA A C 1
ATOM 632 O O . ALA A 1 79 ? 8.387 -6.667 -1.377 1.00 96.75 79 ALA A O 1
ATOM 633 N N . LEU A 1 80 ? 8.204 -8.636 -0.313 1.00 97.75 80 LEU A N 1
ATOM 634 C CA . LEU A 1 80 ? 9.362 -9.250 -0.974 1.00 97.75 80 LEU A CA 1
ATOM 635 C C . LEU A 1 80 ? 9.130 -9.445 -2.476 1.00 97.75 80 LEU A C 1
ATOM 637 O O . LEU A 1 80 ? 10.014 -9.131 -3.272 1.00 97.75 80 LEU A O 1
ATOM 641 N N . VAL A 1 81 ? 7.951 -9.929 -2.876 1.00 97.25 81 VAL A N 1
ATOM 642 C CA . VAL A 1 81 ? 7.576 -10.113 -4.286 1.00 97.25 81 VAL A CA 1
ATOM 643 C C . VAL A 1 81 ? 7.601 -8.776 -5.022 1.00 97.25 81 VAL A C 1
ATOM 645 O O . VAL A 1 81 ? 8.176 -8.693 -6.106 1.00 97.25 81 VAL A O 1
ATOM 648 N N . ILE A 1 82 ? 7.044 -7.723 -4.419 1.00 97.62 82 ILE 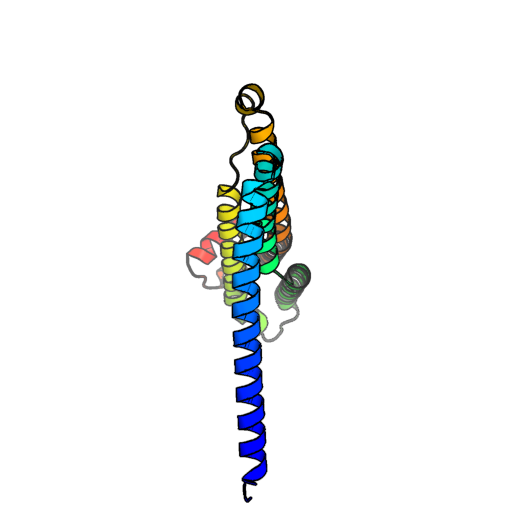A N 1
ATOM 649 C CA . ILE A 1 82 ? 7.076 -6.360 -4.961 1.00 97.62 82 ILE A CA 1
ATOM 650 C C . ILE A 1 82 ? 8.523 -5.890 -5.139 1.00 97.62 82 ILE A C 1
ATOM 652 O O . ILE A 1 82 ? 8.873 -5.393 -6.210 1.00 97.62 82 ILE A O 1
ATOM 656 N N . GLY A 1 83 ? 9.378 -6.096 -4.133 1.00 97.44 83 GLY A N 1
ATOM 657 C CA . GLY A 1 83 ? 10.798 -5.753 -4.209 1.00 97.44 83 GLY A CA 1
ATOM 658 C C . GLY A 1 83 ? 11.521 -6.472 -5.352 1.00 97.44 83 GLY A C 1
ATOM 659 O O . GLY A 1 83 ? 12.192 -5.830 -6.160 1.00 97.44 83 GLY A O 1
ATOM 660 N N . VAL A 1 84 ? 11.340 -7.791 -5.474 1.00 97.75 84 VAL A N 1
ATOM 661 C CA . VAL A 1 84 ? 11.937 -8.594 -6.555 1.00 97.75 84 VAL A CA 1
ATOM 662 C C . VAL A 1 84 ? 11.436 -8.135 -7.924 1.00 97.75 84 VAL A C 1
ATOM 664 O O . VAL A 1 84 ? 12.243 -7.938 -8.830 1.00 97.75 84 VAL A O 1
ATOM 667 N N . LEU A 1 85 ? 10.127 -7.915 -8.077 1.00 97.38 85 LEU A N 1
ATOM 668 C CA . LEU A 1 85 ? 9.534 -7.422 -9.319 1.00 97.38 85 LEU A CA 1
ATOM 669 C C . LEU A 1 85 ? 10.151 -6.078 -9.727 1.00 97.38 85 LEU A C 1
ATOM 671 O O . LEU A 1 85 ? 10.556 -5.913 -10.875 1.00 97.38 85 LEU A O 1
ATOM 675 N N . CYS A 1 86 ? 10.271 -5.135 -8.790 1.00 97.62 86 CYS A N 1
ATOM 676 C CA . CYS A 1 86 ? 10.849 -3.823 -9.071 1.00 97.62 86 CYS A CA 1
ATOM 677 C C . CYS A 1 86 ? 12.331 -3.929 -9.450 1.00 97.62 86 CYS A C 1
ATOM 679 O O . CYS A 1 86 ? 12.754 -3.287 -10.407 1.00 97.62 86 CYS A O 1
ATOM 681 N N . HIS A 1 87 ? 13.106 -4.793 -8.786 1.00 97.44 87 HIS A N 1
ATOM 682 C CA . HIS A 1 87 ? 14.497 -5.050 -9.165 1.00 97.44 87 HIS A CA 1
ATOM 683 C C . HIS A 1 87 ? 14.631 -5.648 -10.569 1.00 97.44 87 HIS A C 1
ATOM 685 O O . HIS A 1 87 ? 15.491 -5.204 -11.329 1.00 97.44 87 HIS A O 1
ATOM 691 N N . LEU A 1 88 ? 13.771 -6.600 -10.943 1.00 96.88 88 LEU A N 1
ATOM 692 C CA . LEU A 1 88 ? 13.752 -7.168 -12.294 1.00 96.88 88 LEU A CA 1
ATOM 693 C C . LEU A 1 88 ? 13.391 -6.112 -13.346 1.00 96.88 88 LEU A C 1
ATOM 695 O O . LEU A 1 88 ? 14.007 -6.062 -14.410 1.00 96.88 88 LEU A O 1
ATOM 699 N N . VAL A 1 89 ? 12.438 -5.228 -13.038 1.00 97.25 89 VAL A N 1
ATOM 700 C CA . VAL A 1 89 ? 12.099 -4.091 -13.903 1.00 97.25 89 VAL A CA 1
ATOM 701 C C . VAL A 1 89 ? 13.290 -3.145 -14.049 1.00 97.25 89 VAL A C 1
ATOM 703 O O . VAL A 1 89 ? 13.622 -2.774 -15.171 1.00 97.25 89 VAL A O 1
ATOM 706 N N . CYS A 1 90 ? 13.986 -2.796 -12.968 1.00 97.31 90 CYS A N 1
ATOM 707 C CA . CYS A 1 90 ? 15.180 -1.952 -13.039 1.00 97.31 90 CYS A CA 1
ATOM 708 C C . CYS A 1 90 ? 16.303 -2.603 -13.866 1.00 97.31 90 CYS A C 1
ATOM 710 O O . CYS A 1 90 ? 16.868 -1.955 -14.748 1.00 97.31 90 CYS A O 1
ATOM 712 N N . ALA A 1 91 ? 16.588 -3.889 -13.641 1.00 97.25 91 ALA A N 1
ATOM 713 C CA . ALA A 1 91 ? 17.598 -4.641 -14.390 1.00 97.25 91 ALA A CA 1
ATOM 714 C C . ALA A 1 91 ? 17.258 -4.763 -15.886 1.00 97.25 91 ALA A C 1
ATOM 716 O O . ALA A 1 91 ? 18.154 -4.804 -16.735 1.00 97.25 91 ALA A O 1
ATOM 717 N N . SER A 1 92 ? 15.964 -4.739 -16.237 1.00 96.69 92 SER A N 1
ATOM 718 C CA . SER A 1 92 ? 15.517 -4.810 -17.631 1.00 96.69 92 SER A CA 1
ATOM 719 C C . SER A 1 92 ? 16.078 -3.685 -18.504 1.00 96.69 92 SER A C 1
ATOM 721 O O . SER A 1 92 ? 16.221 -3.871 -19.709 1.00 96.69 92 SER A O 1
ATOM 723 N N . LEU A 1 93 ? 16.472 -2.542 -17.932 1.00 94.44 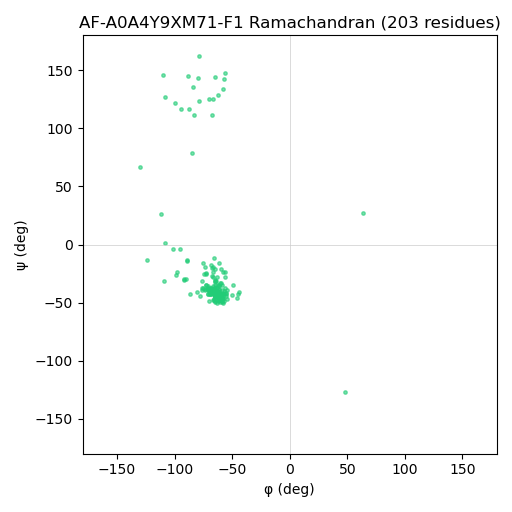93 LEU A N 1
ATOM 724 C CA . LEU A 1 93 ? 17.050 -1.446 -18.707 1.00 94.44 93 LEU A CA 1
ATOM 725 C C . LEU A 1 93 ? 18.325 -1.859 -19.465 1.00 94.44 93 LEU A C 1
ATOM 727 O O . LEU A 1 93 ? 18.566 -1.369 -20.569 1.00 94.44 93 LEU A O 1
ATOM 731 N N . THR A 1 94 ? 19.130 -2.746 -18.879 1.00 95.19 94 THR A N 1
ATOM 732 C CA . THR A 1 94 ? 20.406 -3.214 -19.444 1.00 95.19 94 THR A CA 1
ATOM 733 C C . THR A 1 94 ? 20.352 -4.658 -19.923 1.00 95.19 94 THR A C 1
ATOM 735 O O . THR A 1 94 ? 21.047 -5.014 -20.873 1.00 95.19 94 THR A O 1
ATOM 738 N N . GLU A 1 95 ? 19.547 -5.499 -19.273 1.00 95.50 95 GLU A N 1
ATOM 739 C CA . GLU A 1 95 ? 19.562 -6.948 -19.493 1.00 95.50 95 GLU A CA 1
ATOM 740 C C . GLU A 1 95 ? 18.468 -7.430 -20.459 1.00 95.50 95 GLU A C 1
ATOM 742 O O . GLU A 1 95 ? 18.633 -8.461 -21.119 1.00 95.50 95 GLU A O 1
ATOM 747 N N . ASP A 1 96 ? 17.373 -6.677 -20.614 1.00 95.38 96 ASP A N 1
ATOM 748 C CA . ASP A 1 96 ? 16.242 -7.058 -21.467 1.00 95.38 96 ASP A CA 1
ATOM 749 C C . ASP A 1 96 ? 16.476 -6.659 -22.930 1.00 95.38 96 ASP A C 1
ATOM 751 O O . ASP A 1 96 ? 15.944 -5.671 -23.438 1.00 95.38 96 ASP A O 1
ATOM 755 N N . ARG A 1 97 ? 17.278 -7.467 -23.633 1.00 91.56 97 ARG A N 1
ATOM 756 C CA . ARG A 1 97 ? 17.652 -7.235 -25.045 1.00 91.56 97 ARG A CA 1
ATOM 757 C C . ARG A 1 97 ? 16.458 -7.115 -25.992 1.00 91.56 97 ARG A C 1
ATOM 759 O O . ARG A 1 97 ? 16.578 -6.484 -27.038 1.00 91.56 97 ARG A O 1
ATOM 766 N N . TYR A 1 98 ? 15.344 -7.763 -25.660 1.00 91.44 98 TYR A N 1
ATOM 767 C CA . TYR A 1 98 ? 14.144 -7.800 -26.497 1.00 91.44 98 TYR A CA 1
ATOM 768 C C . TYR A 1 98 ? 13.056 -6.827 -26.018 1.00 91.44 98 TYR A C 1
ATOM 770 O O . TYR A 1 98 ? 12.028 -6.694 -26.687 1.00 91.44 98 TYR A O 1
ATOM 778 N N . GLY A 1 99 ? 13.273 -6.141 -24.890 1.00 91.31 99 GLY A N 1
ATOM 779 C CA . GLY A 1 99 ? 12.347 -5.161 -24.323 1.00 91.31 99 GLY A CA 1
ATOM 780 C C . GLY A 1 99 ? 10.998 -5.752 -23.902 1.00 91.31 99 GLY A C 1
ATOM 781 O O . GLY A 1 99 ? 9.985 -5.052 -23.957 1.00 91.31 99 GLY A O 1
ATOM 782 N N . VAL A 1 100 ? 10.948 -7.041 -23.546 1.00 92.25 100 VAL A N 1
ATOM 783 C CA . VAL A 1 100 ? 9.707 -7.717 -23.134 1.00 92.25 100 VAL A CA 1
ATOM 784 C C . VAL A 1 100 ? 9.167 -7.114 -21.839 1.00 92.25 100 VAL A C 1
ATOM 786 O O . VAL A 1 100 ? 8.004 -6.726 -21.791 1.00 92.25 100 VAL A O 1
ATOM 789 N N . VAL A 1 101 ? 10.016 -6.974 -20.820 1.00 92.56 101 VAL A N 1
ATOM 790 C CA . VAL A 1 101 ? 9.660 -6.356 -19.537 1.00 92.56 101 VAL A CA 1
ATOM 791 C C . VAL A 1 101 ? 9.438 -4.861 -19.731 1.00 92.56 101 VAL A C 1
ATOM 793 O O . VAL A 1 101 ? 8.464 -4.314 -19.216 1.00 92.56 101 VAL A O 1
ATOM 796 N N . GLN A 1 102 ? 10.281 -4.207 -20.539 1.00 92.06 102 GLN A N 1
ATOM 797 C CA . GLN A 1 102 ? 10.165 -2.768 -20.793 1.00 92.06 102 GLN A CA 1
ATOM 798 C C . GLN A 1 102 ? 8.817 -2.375 -21.413 1.00 92.06 102 GLN A C 1
ATOM 800 O O . GLN A 1 102 ? 8.279 -1.310 -21.111 1.00 92.06 102 GLN A O 1
ATOM 805 N N . ARG A 1 103 ? 8.229 -3.251 -22.237 1.00 93.25 103 ARG A N 1
ATOM 806 C CA . ARG A 1 103 ? 6.897 -3.045 -22.821 1.00 93.25 103 ARG A CA 1
ATOM 807 C C . ARG A 1 103 ? 5.782 -3.029 -21.774 1.00 93.25 103 ARG A C 1
ATOM 809 O O . ARG A 1 103 ? 4.785 -2.337 -21.974 1.00 93.25 103 ARG A O 1
ATOM 816 N N . ASP A 1 104 ? 5.934 -3.781 -20.687 1.00 94.94 104 ASP A N 1
ATOM 817 C CA . ASP A 1 104 ? 4.925 -3.899 -19.634 1.00 94.94 104 ASP A CA 1
ATOM 818 C C . ASP A 1 104 ? 5.161 -2.949 -18.449 1.00 94.94 104 ASP A C 1
ATOM 820 O O . ASP A 1 104 ? 4.280 -2.833 -17.597 1.00 94.94 104 ASP A O 1
ATOM 824 N N . ILE A 1 105 ? 6.264 -2.186 -18.431 1.00 94.25 105 ILE A N 1
ATOM 825 C CA . ILE A 1 105 ? 6.529 -1.136 -17.426 1.00 94.25 105 ILE A CA 1
ATOM 826 C C . ILE A 1 105 ? 5.315 -0.232 -17.170 1.00 94.25 105 ILE A C 1
ATOM 828 O O . ILE A 1 105 ? 4.997 -0.026 -15.997 1.00 94.25 105 ILE A O 1
ATOM 832 N N . PRO A 1 106 ? 4.588 0.273 -18.192 1.00 94.69 106 PRO A N 1
ATOM 833 C CA . PRO A 1 106 ? 3.437 1.138 -17.946 1.00 94.69 106 PRO A CA 1
ATOM 834 C C . PRO A 1 106 ? 2.359 0.454 -17.102 1.00 94.69 106 PRO A C 1
ATOM 836 O O . PRO A 1 106 ? 1.848 1.048 -16.157 1.00 94.69 106 PRO A O 1
ATOM 839 N N . LYS A 1 107 ? 2.069 -0.820 -17.399 1.00 95.56 107 LYS A N 1
ATOM 840 C CA . LYS A 1 107 ? 1.064 -1.618 -16.685 1.00 95.56 107 LYS A CA 1
ATOM 841 C C . LYS A 1 107 ? 1.533 -1.992 -15.284 1.00 95.56 107 LYS A C 1
ATOM 843 O O . LYS A 1 107 ? 0.734 -1.993 -14.355 1.00 95.56 107 LYS A O 1
ATOM 848 N N . ILE A 1 108 ? 2.820 -2.309 -15.131 1.00 95.62 108 ILE A N 1
ATOM 849 C CA . ILE A 1 108 ? 3.417 -2.627 -13.830 1.00 95.62 108 ILE A CA 1
ATOM 850 C C . ILE A 1 108 ? 3.330 -1.406 -12.911 1.00 95.62 108 ILE A C 1
ATOM 852 O O . ILE A 1 108 ? 2.826 -1.518 -11.797 1.00 95.62 108 ILE A O 1
ATOM 856 N N . LEU A 1 109 ? 3.760 -0.233 -13.384 1.00 96.00 109 LEU A N 1
ATOM 857 C CA . LEU A 1 109 ? 3.681 1.011 -12.618 1.00 96.00 109 LEU A CA 1
ATOM 858 C C . LEU A 1 109 ? 2.235 1.409 -12.319 1.00 96.00 109 LEU A C 1
ATOM 860 O O . LEU A 1 109 ? 1.945 1.833 -11.204 1.00 96.00 109 LEU A O 1
ATOM 864 N N . GLU A 1 110 ? 1.319 1.238 -13.272 1.00 96.31 110 GLU A N 1
ATOM 865 C CA . GLU A 1 110 ? -0.108 1.467 -13.046 1.00 96.31 110 GLU A CA 1
ATOM 866 C C . GLU A 1 110 ? -0.659 0.565 -11.936 1.00 96.31 110 GLU A C 1
ATOM 868 O O . GLU A 1 110 ? -1.303 1.067 -11.017 1.00 96.31 110 GLU A O 1
ATOM 873 N N . ALA A 1 111 ? -0.357 -0.735 -11.965 1.00 96.75 111 ALA A N 1
ATOM 874 C CA . ALA A 1 111 ? -0.799 -1.677 -10.942 1.00 96.75 111 ALA A CA 1
ATOM 875 C C . ALA A 1 111 ? -0.198 -1.364 -9.561 1.00 96.75 111 ALA A C 1
ATOM 877 O O . AL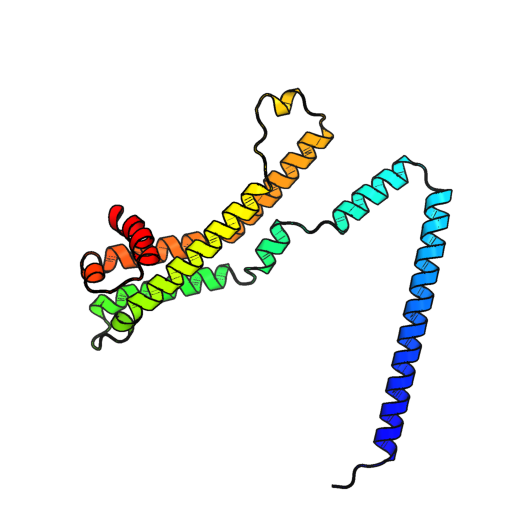A A 1 111 ? -0.926 -1.342 -8.569 1.00 96.75 111 ALA A O 1
ATOM 878 N N . LEU A 1 112 ? 1.106 -1.070 -9.493 1.00 96.62 112 LEU A N 1
ATOM 879 C CA . LEU A 1 112 ? 1.784 -0.695 -8.247 1.00 96.62 112 LEU A CA 1
ATOM 880 C C . LEU A 1 112 ? 1.193 0.589 -7.650 1.00 96.62 112 LEU A C 1
ATOM 882 O O . LEU A 1 112 ? 0.902 0.636 -6.458 1.00 96.62 112 LEU A O 1
ATOM 886 N N . LEU A 1 113 ? 0.961 1.619 -8.467 1.00 96.38 113 LEU A N 1
ATOM 887 C CA . LEU A 1 113 ? 0.398 2.892 -8.009 1.00 96.38 113 LEU A CA 1
ATOM 888 C C . LEU A 1 113 ? -1.092 2.792 -7.661 1.00 96.38 113 LEU A C 1
ATOM 890 O O . LEU A 1 113 ? -1.539 3.444 -6.713 1.00 96.38 113 LEU A O 1
ATOM 894 N N . ALA A 1 114 ? -1.863 1.974 -8.379 1.00 96.12 114 ALA A N 1
ATOM 895 C CA . ALA A 1 114 ? -3.250 1.679 -8.030 1.00 96.12 114 ALA A CA 1
ATOM 896 C C . ALA A 1 114 ? -3.327 0.961 -6.677 1.00 96.12 114 ALA A C 1
ATOM 898 O O . ALA A 1 114 ? -4.099 1.366 -5.809 1.00 96.12 114 ALA A O 1
ATOM 899 N N . PHE A 1 115 ? -2.470 -0.040 -6.461 1.00 95.94 115 PHE A N 1
ATOM 900 C CA . PHE A 1 115 ? -2.398 -0.752 -5.190 1.00 95.94 115 PHE A CA 1
ATOM 901 C C . PHE A 1 115 ? -1.938 0.156 -4.045 1.00 95.94 115 PHE A C 1
ATOM 903 O O . PHE A 1 115 ? -2.565 0.170 -2.989 1.00 95.94 115 PHE A O 1
ATOM 910 N N . LEU A 1 116 ? -0.919 0.991 -4.273 1.00 96.19 116 LEU A N 1
ATOM 911 C CA . LEU A 1 116 ? -0.485 1.992 -3.299 1.00 96.19 116 LEU A CA 1
ATOM 912 C C . LEU A 1 116 ? -1.621 2.947 -2.913 1.00 96.19 116 LEU A C 1
ATOM 914 O O . LEU A 1 116 ? -1.785 3.276 -1.745 1.00 96.19 116 LEU A O 1
ATOM 918 N N . THR A 1 117 ? -2.420 3.381 -3.888 1.00 95.62 117 THR A N 1
ATOM 919 C CA . THR A 1 117 ? -3.577 4.248 -3.631 1.00 95.62 117 THR A CA 1
ATOM 920 C C . THR A 1 117 ? -4.616 3.548 -2.763 1.00 95.62 117 THR A C 1
ATOM 922 O O . THR A 1 117 ? -5.058 4.135 -1.783 1.00 95.62 117 THR A O 1
ATOM 925 N N . ALA A 1 118 ? -4.935 2.286 -3.052 1.00 95.88 118 ALA A N 1
ATOM 926 C CA . ALA A 1 118 ? -5.858 1.509 -2.229 1.00 95.88 118 ALA A CA 1
ATOM 927 C C . ALA A 1 118 ? -5.345 1.322 -0.787 1.00 95.88 118 ALA A C 1
ATOM 929 O O . ALA A 1 118 ? -6.126 1.411 0.159 1.00 95.88 118 ALA A O 1
ATOM 930 N N . LEU A 1 119 ? -4.035 1.108 -0.599 1.00 95.31 119 LEU A N 1
ATOM 931 C CA . LEU A 1 119 ? -3.421 1.026 0.733 1.00 95.31 119 LEU A CA 1
ATOM 932 C C . LEU A 1 119 ? -3.521 2.355 1.494 1.00 95.31 119 LEU A C 1
ATOM 934 O O . LEU A 1 119 ? -3.850 2.357 2.676 1.00 95.31 119 LEU A O 1
ATOM 938 N N . GLU A 1 120 ? -3.265 3.482 0.829 1.00 94.88 120 GLU A N 1
ATOM 939 C CA . GLU A 1 120 ? -3.346 4.816 1.438 1.00 94.88 120 GLU A CA 1
ATOM 940 C C . GLU A 1 120 ? -4.786 5.219 1.774 1.00 94.88 120 GLU A C 1
ATOM 942 O O . GLU A 1 120 ? -5.031 5.780 2.842 1.00 94.88 120 GLU A O 1
ATOM 947 N N . GLU A 1 121 ? -5.747 4.895 0.908 1.00 95.38 121 GLU A N 1
ATOM 948 C CA . GLU A 1 121 ? -7.175 5.075 1.182 1.00 95.38 121 GLU A CA 1
ATOM 949 C C . GLU A 1 121 ? -7.605 4.231 2.386 1.00 95.38 121 GLU A C 1
ATOM 951 O O . GLU A 1 121 ? -8.250 4.744 3.303 1.00 95.38 121 GLU A O 1
ATOM 956 N N . TYR A 1 122 ? -7.167 2.970 2.450 1.00 94.38 122 TYR A N 1
ATOM 957 C CA . TYR A 1 122 ? -7.490 2.107 3.579 1.00 94.38 122 TYR A CA 1
ATOM 958 C C . TYR A 1 122 ? -6.836 2.584 4.883 1.00 94.38 122 TYR A C 1
ATOM 960 O O . TYR A 1 122 ? -7.483 2.603 5.931 1.00 94.38 122 TYR A O 1
ATOM 968 N N . GLN A 1 123 ? -5.588 3.057 4.826 1.00 94.00 123 GLN A N 1
ATOM 969 C CA . GLN A 1 123 ? -4.923 3.691 5.963 1.00 94.00 123 GLN A CA 1
ATOM 970 C C . GLN A 1 123 ? -5.681 4.936 6.434 1.00 94.00 123 GLN A C 1
ATOM 972 O O . GLN A 1 123 ? -5.850 5.135 7.638 1.00 94.00 123 GLN A O 1
ATOM 977 N N . ALA A 1 124 ? -6.150 5.776 5.508 1.00 93.31 124 ALA A N 1
ATOM 978 C CA . ALA A 1 124 ? -6.934 6.959 5.840 1.00 93.31 124 ALA A CA 1
ATOM 979 C C . ALA A 1 124 ? -8.256 6.580 6.522 1.00 93.31 124 ALA A C 1
ATOM 981 O O . ALA A 1 124 ? -8.639 7.215 7.504 1.00 93.31 124 ALA A O 1
ATOM 982 N N . ASP A 1 125 ? -8.925 5.526 6.057 1.00 92.44 125 ASP A N 1
ATOM 983 C CA . ASP A 1 125 ? -10.150 5.016 6.676 1.00 92.44 125 ASP A CA 1
ATOM 984 C C . ASP A 1 125 ? -9.916 4.454 8.080 1.00 92.44 125 ASP A C 1
ATOM 986 O O . ASP A 1 125 ? -10.702 4.721 8.990 1.00 92.44 125 ASP A O 1
ATOM 990 N N . VAL A 1 126 ? -8.807 3.743 8.291 1.00 90.75 126 VAL A N 1
ATOM 991 C CA . VAL A 1 126 ? -8.396 3.267 9.618 1.00 90.75 126 VAL A CA 1
ATOM 992 C C . VAL A 1 126 ? -8.069 4.442 10.545 1.00 90.75 126 VAL A C 1
ATOM 994 O O . VAL A 1 126 ? -8.500 4.452 11.698 1.00 90.75 126 VAL A O 1
ATOM 997 N N . ASN A 1 127 ? -7.375 5.466 10.046 1.00 89.44 127 ASN A N 1
ATOM 998 C CA . ASN A 1 127 ? -7.001 6.641 10.835 1.00 89.44 127 ASN A CA 1
ATOM 999 C C . ASN A 1 127 ? -8.217 7.461 11.289 1.00 89.44 127 ASN A C 1
ATOM 1001 O O . ASN A 1 127 ? -8.192 7.999 12.391 1.00 89.44 127 ASN A O 1
ATOM 1005 N N . LYS A 1 128 ? -9.307 7.508 10.507 1.00 89.62 128 LYS A N 1
ATOM 1006 C CA . LYS A 1 128 ? -10.567 8.175 10.904 1.00 89.62 128 LYS A CA 1
ATOM 1007 C C . LYS A 1 128 ? -11.189 7.588 12.178 1.00 89.62 128 LYS A C 1
ATOM 1009 O O . LYS A 1 128 ? -11.995 8.257 12.818 1.00 89.62 128 LYS A O 1
ATOM 1014 N N . LEU A 1 129 ? -10.843 6.352 12.547 1.00 82.50 129 LEU A N 1
ATOM 1015 C CA . LEU A 1 129 ? -11.343 5.698 13.763 1.00 82.50 129 LEU A CA 1
ATOM 1016 C C . LEU A 1 129 ? -10.674 6.226 15.037 1.00 82.50 129 LEU A C 1
ATOM 1018 O O . LEU A 1 129 ? -11.182 5.996 16.135 1.00 82.50 129 LEU A O 1
ATOM 1022 N N . HIS A 1 130 ? -9.547 6.925 14.904 1.00 81.31 130 HIS A N 1
ATOM 1023 C CA . HIS A 1 130 ? -8.840 7.546 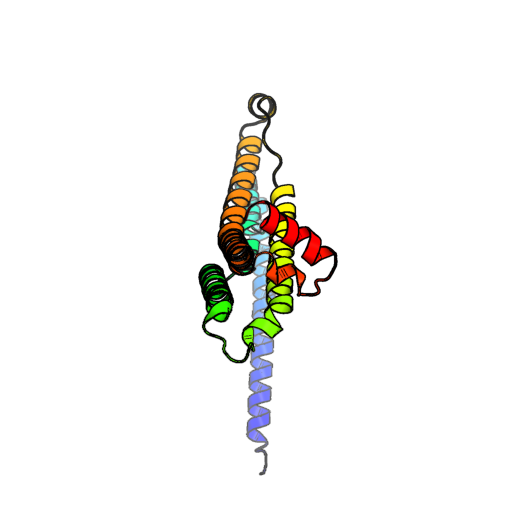16.010 1.00 81.31 130 HIS A CA 1
ATOM 1024 C C . HIS A 1 130 ? -8.992 9.070 15.960 1.00 81.31 130 HIS A C 1
ATOM 1026 O O . HIS A 1 130 ? -8.667 9.713 14.966 1.00 81.31 130 HIS A O 1
ATOM 1032 N N . VAL A 1 131 ? -9.441 9.650 17.074 1.00 76.69 131 VAL A N 1
ATOM 1033 C CA . VAL A 1 131 ? -9.351 11.092 17.324 1.00 76.69 131 VAL A CA 1
ATOM 1034 C C . VAL A 1 131 ? -8.148 11.322 18.245 1.00 76.69 131 VAL A C 1
ATOM 1036 O O . VAL A 1 131 ? -8.126 10.729 19.332 1.00 76.69 131 VAL A O 1
ATOM 1039 N N . PRO A 1 132 ? -7.153 12.136 17.842 1.00 74.12 132 PRO A N 1
ATOM 1040 C CA . PRO A 1 132 ? -6.006 12.452 18.687 1.00 74.12 132 PRO A CA 1
ATOM 1041 C C . PRO A 1 132 ? -6.475 13.089 19.994 1.00 74.12 132 PRO A C 1
ATOM 1043 O O . PRO A 1 132 ? -7.320 13.982 19.970 1.00 74.12 132 PRO A O 1
ATOM 1046 N N . LEU A 1 133 ? -5.934 12.642 21.131 1.00 74.19 133 LEU A N 1
ATOM 1047 C CA . LEU A 1 133 ? -6.220 13.293 22.408 1.00 74.19 133 LEU A CA 1
ATOM 1048 C C . LEU A 1 133 ? -5.533 14.661 22.433 1.00 74.19 133 LEU A C 1
ATOM 1050 O O . LEU A 1 133 ? -4.319 14.749 22.240 1.00 74.19 133 LEU A O 1
ATOM 1054 N N . THR A 1 134 ? -6.300 15.718 22.685 1.00 77.31 134 THR A N 1
ATOM 1055 C CA . THR A 1 134 ? -5.744 17.043 22.967 1.00 77.31 134 THR A CA 1
ATOM 1056 C C . THR A 1 134 ? -5.256 17.119 24.416 1.00 77.31 134 THR A C 1
ATOM 1058 O O . THR A 1 134 ? -5.598 16.303 25.272 1.00 77.31 134 THR A O 1
ATOM 1061 N N . GLN A 1 135 ? -4.417 18.110 24.713 1.00 70.56 135 GLN A N 1
ATOM 1062 C CA . GLN A 1 135 ? -3.867 18.302 26.059 1.00 70.56 135 GLN A CA 1
ATOM 1063 C C . GLN A 1 135 ? -4.939 18.726 27.088 1.00 70.56 135 GLN A C 1
ATOM 1065 O O . GLN A 1 135 ? -4.750 18.543 28.291 1.00 70.56 135 GLN A O 1
ATOM 1070 N N . GLU A 1 136 ? -6.057 19.261 26.597 1.00 69.88 136 GLU A N 1
ATOM 1071 C CA . GLU A 1 136 ? -7.264 19.632 27.344 1.00 69.88 136 GLU A CA 1
ATOM 1072 C C . GLU A 1 136 ? -8.109 18.384 27.655 1.00 69.88 136 GLU A C 1
ATOM 1074 O O . GLU A 1 136 ? -8.465 18.150 28.809 1.00 69.88 136 GLU A O 1
ATOM 1079 N N . ASP A 1 137 ? -8.289 17.496 26.669 1.00 71.12 137 ASP A N 1
ATOM 1080 C CA . ASP A 1 137 ? -8.984 16.212 26.827 1.00 71.12 137 ASP A CA 1
ATOM 1081 C C . ASP A 1 137 ? -8.368 15.347 27.942 1.00 71.12 137 ASP A C 1
ATOM 1083 O O . ASP A 1 137 ? -9.079 14.686 28.695 1.00 71.12 137 ASP A O 1
ATOM 1087 N N . ILE A 1 138 ? -7.040 15.359 28.086 1.00 74.06 138 ILE A N 1
ATOM 1088 C CA . ILE A 1 138 ? -6.324 14.578 29.112 1.00 74.06 138 ILE A CA 1
ATOM 1089 C C . ILE A 1 138 ? -6.641 15.065 30.537 1.00 74.06 138 ILE A C 1
ATOM 1091 O O . ILE A 1 138 ? -6.576 14.277 31.480 1.00 74.06 138 ILE A O 1
ATOM 1095 N N . GLN A 1 139 ? -6.975 16.346 30.703 1.00 73.88 139 GLN A N 1
ATOM 1096 C CA . GLN A 1 139 ? -7.251 16.948 32.010 1.00 73.88 139 GLN A CA 1
ATOM 1097 C C . GLN A 1 139 ? -8.729 16.850 32.398 1.00 73.88 139 GLN A C 1
ATOM 1099 O O . GLN A 1 139 ? -9.038 16.772 33.586 1.00 73.88 139 GLN A O 1
ATOM 1104 N N . GLU A 1 140 ? -9.630 16.835 31.414 1.00 76.12 140 GLU A N 1
ATOM 1105 C CA . GLU A 1 140 ? -11.078 16.876 31.643 1.00 76.12 140 GLU A CA 1
ATOM 1106 C C . GLU A 1 140 ? -11.755 15.499 31.572 1.00 76.12 140 GLU A C 1
ATOM 1108 O O . GLU A 1 140 ? -12.790 15.289 32.211 1.00 76.12 140 GLU A O 1
ATOM 1113 N N . LEU A 1 141 ? -11.191 14.539 30.829 1.00 76.88 141 LEU A N 1
ATOM 1114 C CA . LEU A 1 141 ? -11.839 13.243 30.623 1.00 76.88 141 LEU A CA 1
ATOM 1115 C C . LEU A 1 141 ? -11.658 12.289 31.815 1.00 76.88 141 LEU A C 1
ATOM 1117 O O . LEU A 1 141 ? -10.577 12.184 32.404 1.00 76.88 141 LEU A O 1
ATOM 1121 N N . PRO A 1 142 ? -12.687 11.485 32.134 1.00 81.69 142 PRO A N 1
ATOM 1122 C CA . PRO A 1 142 ? -12.567 10.436 33.132 1.00 81.69 142 PRO A CA 1
ATOM 1123 C C . PRO A 1 142 ? -11.567 9.358 32.680 1.00 81.69 142 PRO A C 1
ATOM 1125 O O . PRO A 1 142 ? -11.526 8.958 31.515 1.00 81.69 142 PRO A O 1
ATOM 1128 N N . VAL A 1 143 ? -10.807 8.804 33.634 1.00 81.75 143 VAL A N 1
ATOM 1129 C CA . VAL A 1 143 ? -9.738 7.803 33.405 1.00 81.75 143 VAL A CA 1
ATOM 1130 C C . VAL A 1 143 ? -10.189 6.627 32.524 1.00 81.75 143 VAL A C 1
ATOM 1132 O O . VAL A 1 143 ? -9.414 6.110 31.719 1.00 81.75 143 VAL A O 1
ATOM 1135 N N . LYS A 1 144 ? -11.456 6.207 32.641 1.00 81.19 144 LYS A N 1
ATOM 1136 C CA . LYS A 1 144 ? -12.016 5.104 31.845 1.00 81.19 144 LYS A CA 1
ATOM 1137 C C . LYS A 1 144 ? -12.131 5.453 30.354 1.00 81.19 144 LYS A C 1
ATOM 1139 O O . LYS A 1 144 ? -11.850 4.600 29.513 1.00 81.19 144 LYS A O 1
ATOM 1144 N N . GLU A 1 145 ? -12.496 6.689 30.021 1.00 80.50 145 GLU A N 1
ATOM 1145 C CA . GLU A 1 145 ? -12.607 7.150 28.632 1.00 80.50 145 GLU A CA 1
ATOM 1146 C C . GLU A 1 145 ? -11.234 7.399 28.007 1.00 80.50 145 GLU A C 1
ATOM 1148 O O . GLU A 1 145 ? -11.011 7.024 26.853 1.00 80.50 145 GLU A O 1
ATOM 1153 N N . LEU A 1 146 ? -10.282 7.918 28.789 1.00 81.75 146 LEU A N 1
ATOM 1154 C CA . LEU A 1 146 ? -8.884 8.050 28.370 1.00 81.75 146 LEU A CA 1
ATOM 1155 C C . LEU A 1 146 ? -8.287 6.692 27.988 1.00 81.75 146 LEU A C 1
ATOM 1157 O O . LEU A 1 146 ? -7.786 6.526 26.875 1.00 81.75 146 LEU A O 1
ATOM 1161 N N . ALA A 1 147 ? -8.442 5.688 28.856 1.00 82.62 147 ALA A N 1
ATOM 1162 C CA . ALA A 1 147 ? -7.961 4.335 28.589 1.00 82.62 147 ALA A CA 1
ATOM 1163 C C . ALA A 1 147 ? -8.614 3.713 27.342 1.00 82.62 147 ALA A C 1
ATOM 1165 O O . ALA A 1 147 ? -7.985 2.936 26.622 1.00 82.62 147 ALA A O 1
ATOM 1166 N N . GLN A 1 148 ? -9.880 4.032 27.058 1.00 81.12 148 GLN A N 1
ATOM 1167 C CA . GLN A 1 148 ? -10.560 3.546 25.860 1.00 81.12 148 GLN A CA 1
ATOM 1168 C C . GLN A 1 148 ? -10.030 4.212 24.584 1.00 81.12 148 GLN A C 1
ATOM 1170 O O . GLN A 1 148 ? -9.803 3.510 23.594 1.00 81.12 148 GLN A O 1
ATOM 1175 N N . ARG A 1 149 ? -9.804 5.532 24.599 1.00 81.88 149 ARG A N 1
ATOM 1176 C CA . ARG A 1 149 ? -9.230 6.252 23.451 1.00 81.88 149 ARG A CA 1
ATOM 1177 C C . ARG A 1 149 ? -7.794 5.820 23.171 1.00 81.88 149 ARG A C 1
ATOM 1179 O O . ARG A 1 149 ? -7.460 5.573 22.015 1.00 81.88 149 ARG A O 1
ATOM 1186 N N . GLU A 1 150 ? -6.981 5.641 24.208 1.00 84.44 150 GLU A N 1
ATOM 1187 C CA . GLU A 1 150 ? -5.606 5.147 24.078 1.00 84.44 150 GLU A CA 1
ATOM 1188 C C . GLU A 1 150 ? -5.563 3.734 23.475 1.00 84.44 150 GLU A C 1
ATOM 1190 O O . GLU A 1 150 ? -4.779 3.460 22.569 1.00 84.44 150 GLU A O 1
ATOM 1195 N N . ARG A 1 151 ? -6.475 2.841 23.883 1.00 84.00 151 ARG A N 1
ATOM 1196 C CA . ARG A 1 151 ? -6.593 1.504 23.273 1.00 84.00 151 ARG A CA 1
ATOM 1197 C C . ARG A 1 151 ? -6.920 1.565 21.784 1.00 84.00 151 ARG A C 1
ATOM 1199 O O . ARG A 1 151 ? -6.346 0.805 21.010 1.00 84.00 151 ARG A O 1
ATOM 1206 N N . VAL A 1 152 ? -7.839 2.442 21.376 1.00 84.94 152 VAL A N 1
ATOM 1207 C CA . VAL A 1 152 ? -8.163 2.634 19.952 1.00 84.94 152 VAL A CA 1
ATOM 1208 C C . VAL A 1 152 ? -6.959 3.205 19.204 1.00 84.94 152 VAL A C 1
ATOM 1210 O O . VAL A 1 152 ? -6.646 2.716 18.123 1.00 84.94 152 VAL A O 1
ATOM 1213 N N . ALA A 1 153 ? -6.245 4.163 19.799 1.00 86.81 153 ALA A N 1
ATOM 1214 C C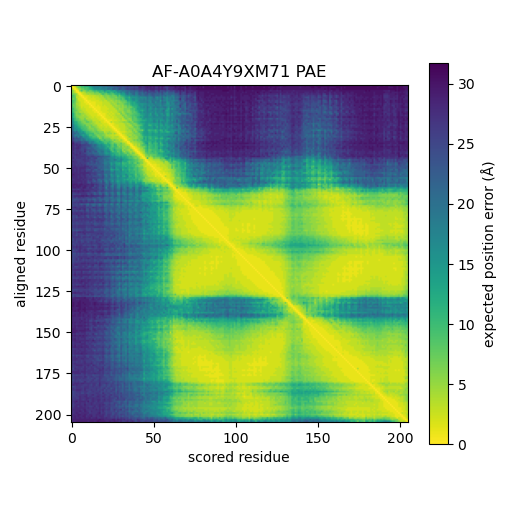A . ALA A 1 153 ? -5.015 4.711 19.233 1.00 86.81 153 ALA A CA 1
ATOM 1215 C C . ALA A 1 153 ? -3.968 3.612 18.999 1.00 86.81 153 ALA A C 1
ATOM 1217 O O . ALA A 1 153 ? -3.409 3.512 17.911 1.00 86.81 153 ALA A O 1
ATOM 1218 N N . MET A 1 154 ? -3.768 2.725 19.978 1.00 86.88 154 MET A N 1
ATOM 1219 C CA . MET A 1 154 ? -2.878 1.572 19.837 1.00 86.88 154 MET A CA 1
ATOM 1220 C C . MET A 1 154 ? -3.333 0.593 18.745 1.00 86.88 154 MET A C 1
ATOM 1222 O O . MET A 1 154 ? -2.496 0.055 18.023 1.00 86.88 154 MET A O 1
ATOM 1226 N N . GLU A 1 155 ? -4.636 0.321 18.622 1.00 88.06 155 GLU A N 1
ATOM 1227 C CA . GLU A 1 155 ? -5.164 -0.555 17.565 1.00 88.06 155 GLU A CA 1
ATOM 1228 C C . GLU A 1 155 ? -4.959 0.045 16.169 1.00 88.06 155 GLU A C 1
ATOM 1230 O O . GLU A 1 155 ? -4.578 -0.681 15.251 1.00 88.06 155 GLU A O 1
ATOM 1235 N N . VAL A 1 156 ? -5.173 1.355 16.019 1.00 89.88 156 VAL A N 1
ATOM 1236 C CA . VAL A 1 156 ? -4.939 2.100 14.773 1.00 89.88 156 VAL A CA 1
ATOM 1237 C C . VAL A 1 156 ? -3.449 2.161 14.438 1.00 89.88 156 VAL A C 1
ATOM 1239 O O . VAL A 1 156 ? -3.083 1.929 13.290 1.00 89.88 156 VAL A O 1
ATOM 1242 N N . ALA A 1 157 ? -2.582 2.381 15.430 1.00 89.56 157 ALA A N 1
ATOM 1243 C CA . ALA A 1 157 ? -1.134 2.374 15.237 1.00 89.56 157 ALA A CA 1
ATOM 1244 C C . ALA A 1 157 ? -0.637 1.014 14.720 1.00 89.56 157 ALA A C 1
ATOM 1246 O O . ALA A 1 157 ? 0.062 0.964 13.713 1.00 89.56 157 ALA A O 1
ATOM 1247 N N . ARG A 1 158 ? -1.073 -0.096 15.335 1.00 89.56 158 ARG A N 1
ATOM 1248 C CA . ARG A 1 158 ? -0.719 -1.454 14.873 1.00 89.56 158 ARG A CA 1
ATOM 1249 C C . ARG A 1 158 ? -1.245 -1.758 13.475 1.00 89.56 158 ARG A C 1
ATOM 1251 O O . ARG A 1 158 ? -0.525 -2.318 12.656 1.00 89.56 158 ARG A O 1
ATOM 1258 N N . ALA A 1 159 ? -2.481 -1.358 13.186 1.00 90.25 159 ALA A N 1
ATOM 1259 C CA . ALA A 1 159 ? -3.025 -1.464 11.839 1.00 90.25 159 ALA A CA 1
ATOM 1260 C C . ALA A 1 159 ? -2.172 -0.680 10.824 1.00 90.25 159 ALA A C 1
ATOM 1262 O O . ALA A 1 159 ? -1.927 -1.165 9.720 1.00 90.25 159 ALA A O 1
ATOM 1263 N N . GLY A 1 160 ? -1.682 0.496 11.222 1.00 92.25 160 GLY A N 1
ATOM 1264 C CA . GLY A 1 160 ? -0.763 1.302 10.429 1.00 92.25 160 GLY A CA 1
ATOM 1265 C C . GLY A 1 160 ? 0.572 0.619 10.154 1.00 92.25 160 GLY A C 1
ATOM 1266 O O . GLY A 1 160 ? 1.035 0.643 9.020 1.00 92.25 160 GLY A O 1
ATOM 1267 N N . GLU A 1 161 ? 1.162 -0.054 11.144 1.00 92.19 161 GLU A N 1
ATOM 1268 C CA . GLU A 1 161 ? 2.392 -0.838 10.954 1.00 92.19 161 GLU A CA 1
ATOM 1269 C C . GLU A 1 161 ? 2.197 -1.944 9.904 1.00 92.19 161 GLU A C 1
ATOM 1271 O O . GLU A 1 161 ? 3.028 -2.118 9.013 1.00 92.19 161 GLU A O 1
ATOM 1276 N N . VAL A 1 162 ? 1.064 -2.652 9.962 1.00 92.38 162 VAL A N 1
ATOM 1277 C CA . VAL A 1 162 ? 0.728 -3.737 9.025 1.00 92.38 162 VAL A CA 1
ATOM 1278 C C . VAL A 1 162 ? 0.599 -3.229 7.586 1.00 92.38 162 VAL A C 1
ATOM 1280 O O . VAL A 1 162 ? 1.118 -3.865 6.667 1.00 92.38 162 VAL A O 1
ATOM 1283 N N . LEU A 1 163 ? -0.083 -2.099 7.382 1.00 94.00 163 LEU A N 1
ATOM 1284 C CA . LEU A 1 163 ? -0.230 -1.474 6.061 1.00 94.00 163 LEU A CA 1
ATOM 1285 C C . LEU A 1 163 ? 1.089 -0.858 5.573 1.00 94.00 163 LEU A C 1
ATOM 1287 O O . LEU A 1 163 ? 1.404 -0.936 4.382 1.00 94.00 163 LEU A O 1
ATOM 1291 N N . GLY A 1 164 ? 1.872 -0.300 6.499 1.00 94.56 164 GLY A N 1
ATOM 1292 C CA . GLY A 1 164 ? 3.185 0.288 6.255 1.00 94.56 164 GLY A CA 1
ATOM 1293 C C . GLY A 1 164 ? 4.165 -0.698 5.629 1.00 94.56 164 GLY A C 1
ATOM 1294 O O . GLY A 1 164 ? 4.782 -0.361 4.623 1.00 94.56 164 GLY A O 1
ATOM 1295 N N . GLU A 1 165 ? 4.226 -1.943 6.125 1.00 95.25 165 GLU A N 1
ATOM 1296 C CA . GLU A 1 165 ? 5.124 -2.985 5.588 1.00 95.25 165 GLU A CA 1
ATOM 1297 C C . GLU A 1 165 ? 5.018 -3.129 4.054 1.00 95.25 165 GLU A C 1
ATOM 1299 O O . GLU A 1 165 ? 6.031 -3.232 3.359 1.00 95.25 165 GLU A O 1
ATOM 1304 N N . VAL A 1 166 ? 3.796 -3.114 3.511 1.00 95.81 166 VAL A N 1
ATOM 1305 C CA . VAL A 1 166 ? 3.559 -3.273 2.066 1.00 95.81 166 VAL A CA 1
ATOM 1306 C C . VAL A 1 166 ? 3.647 -1.935 1.336 1.00 95.81 166 VAL A C 1
ATOM 1308 O O . VAL A 1 166 ? 4.265 -1.857 0.274 1.00 95.81 166 VAL A O 1
ATOM 1311 N N . SER A 1 167 ? 3.067 -0.871 1.902 1.00 96.75 167 SER A N 1
ATOM 1312 C CA . SER A 1 167 ? 3.122 0.480 1.327 1.00 96.75 167 SER A CA 1
ATOM 1313 C C . SER A 1 167 ? 4.567 0.926 1.091 1.00 96.75 167 SER A C 1
ATOM 1315 O O . SER A 1 167 ? 4.889 1.436 0.017 1.00 96.75 167 SER A O 1
ATOM 1317 N N . ASP A 1 168 ? 5.454 0.698 2.056 1.00 96.81 168 ASP A N 1
ATOM 1318 C CA . ASP A 1 168 ? 6.850 1.123 1.979 1.00 96.81 168 ASP A CA 1
ATOM 1319 C C . ASP A 1 168 ? 7.625 0.339 0.919 1.00 96.81 168 ASP A C 1
ATOM 1321 O O . ASP A 1 168 ? 8.422 0.921 0.177 1.00 96.81 168 ASP A O 1
ATOM 1325 N N . ALA A 1 169 ? 7.339 -0.958 0.770 1.00 97.19 169 ALA A N 1
ATOM 1326 C CA . ALA A 1 169 ? 7.903 -1.770 -0.304 1.00 97.19 169 ALA A CA 1
ATOM 1327 C C . ALA A 1 169 ? 7.481 -1.249 -1.687 1.00 97.19 169 ALA A C 1
ATOM 1329 O O . ALA A 1 169 ? 8.328 -1.106 -2.572 1.00 97.19 169 ALA A O 1
ATOM 1330 N N . VAL A 1 170 ? 6.201 -0.892 -1.863 1.00 97.44 170 VAL A N 1
ATOM 1331 C CA . VAL A 1 170 ? 5.707 -0.304 -3.119 1.00 97.44 170 VAL A CA 1
ATOM 1332 C C . VAL A 1 170 ? 6.345 1.060 -3.378 1.00 97.44 170 VAL A C 1
ATOM 1334 O O . VAL A 1 170 ? 6.860 1.284 -4.471 1.00 97.44 170 VAL A O 1
ATOM 1337 N N . LYS A 1 171 ? 6.368 1.964 -2.388 1.00 97.25 171 LYS A N 1
ATOM 1338 C CA . LYS A 1 171 ? 6.972 3.304 -2.522 1.00 97.25 171 LYS A CA 1
ATOM 1339 C C . LYS A 1 171 ? 8.455 3.221 -2.871 1.00 97.25 171 LYS A C 1
ATOM 1341 O O . LYS A 1 171 ? 8.910 3.907 -3.784 1.00 97.25 171 LYS A O 1
ATOM 1346 N N . SER A 1 172 ? 9.198 2.359 -2.177 1.00 96.75 172 SER A N 1
ATOM 1347 C CA . SER A 1 172 ? 10.616 2.122 -2.446 1.00 96.75 172 SER A CA 1
ATOM 1348 C C . SER A 1 172 ? 10.829 1.571 -3.857 1.00 96.75 172 SER A C 1
ATOM 1350 O O . SER A 1 172 ? 11.641 2.113 -4.606 1.00 96.75 172 SER A O 1
ATOM 1352 N N . GLY A 1 173 ? 10.059 0.553 -4.253 1.00 96.88 173 GLY A N 1
ATOM 1353 C CA . GLY A 1 173 ? 10.145 -0.066 -5.574 1.00 96.88 173 GLY A CA 1
ATOM 1354 C C . GLY A 1 173 ? 9.815 0.896 -6.718 1.00 96.88 173 GLY A C 1
ATOM 1355 O O . GLY A 1 173 ? 10.601 1.031 -7.654 1.00 96.88 173 GLY A O 1
ATOM 1356 N N . VAL A 1 174 ? 8.707 1.637 -6.614 1.00 96.88 174 VAL A N 1
ATOM 1357 C CA . VAL A 1 174 ? 8.332 2.670 -7.596 1.00 96.88 174 VAL A CA 1
ATOM 1358 C C . VAL A 1 174 ? 9.395 3.763 -7.665 1.00 96.88 174 VAL A C 1
ATOM 1360 O O . VAL A 1 174 ? 9.795 4.145 -8.761 1.00 96.88 174 VAL A O 1
ATOM 1363 N N . GLY A 1 175 ? 9.912 4.224 -6.522 1.00 96.31 175 GLY A N 1
ATOM 1364 C CA . GLY A 1 175 ? 10.993 5.209 -6.482 1.00 96.31 175 GLY A CA 1
ATOM 1365 C C . GLY A 1 175 ? 12.287 4.713 -7.137 1.00 96.31 175 GLY A C 1
ATOM 1366 O O . GLY A 1 175 ? 12.984 5.486 -7.790 1.00 96.31 175 GLY A O 1
ATOM 1367 N N . GLN A 1 176 ? 12.613 3.423 -7.009 1.00 95.94 176 GLN A N 1
ATOM 1368 C CA . GLN A 1 176 ? 1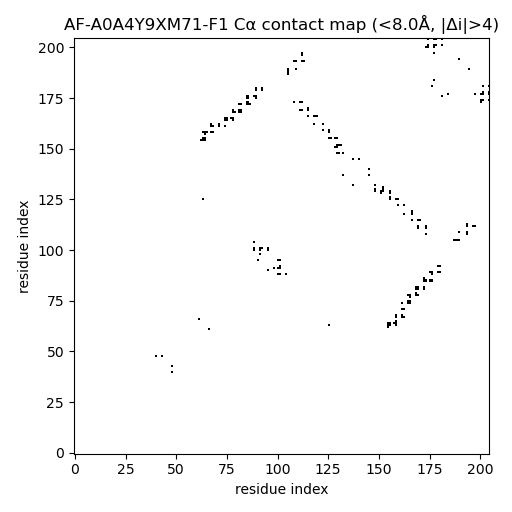3.746 2.825 -7.721 1.00 95.94 176 GLN A CA 1
ATOM 1369 C C . GLN A 1 176 ? 13.515 2.817 -9.233 1.00 95.94 176 GLN A C 1
ATOM 1371 O O . GLN A 1 176 ? 14.385 3.276 -9.965 1.00 95.94 176 GLN A O 1
ATOM 1376 N N . ILE A 1 177 ? 12.340 2.377 -9.695 1.00 96.12 177 ILE A N 1
ATOM 1377 C CA . ILE A 1 177 ? 11.997 2.383 -11.126 1.00 96.12 177 ILE A CA 1
ATOM 1378 C C . ILE A 1 177 ? 12.048 3.815 -11.679 1.00 96.12 177 ILE A C 1
ATOM 1380 O O . ILE A 1 177 ? 12.637 4.041 -12.736 1.00 96.12 177 ILE A O 1
ATOM 1384 N N . ALA A 1 178 ? 11.493 4.785 -10.948 1.00 95.25 178 ALA A N 1
ATOM 1385 C CA . ALA A 1 178 ? 11.514 6.199 -11.310 1.00 95.25 178 ALA A CA 1
ATOM 1386 C C . ALA A 1 178 ? 12.947 6.722 -11.497 1.00 95.25 178 ALA A C 1
ATOM 1388 O O . ALA A 1 178 ? 13.250 7.275 -12.550 1.00 95.25 178 ALA A O 1
ATOM 1389 N N . ARG A 1 179 ? 13.854 6.459 -10.545 1.00 95.00 179 ARG A N 1
ATOM 1390 C CA . ARG A 1 179 ? 15.277 6.833 -10.654 1.00 95.00 179 ARG A CA 1
ATOM 1391 C C . ARG A 1 179 ? 16.015 6.101 -11.775 1.00 95.00 179 ARG A C 1
ATOM 1393 O O . ARG A 1 179 ? 16.864 6.687 -12.435 1.00 95.00 179 ARG A O 1
ATOM 1400 N N . THR A 1 180 ? 15.726 4.817 -11.990 1.00 95.19 180 THR A N 1
ATOM 1401 C CA . THR A 1 180 ? 16.420 4.010 -13.004 1.00 95.19 180 THR A CA 1
ATOM 1402 C C . THR A 1 180 ? 16.032 4.410 -14.425 1.00 95.19 180 THR A C 1
ATOM 1404 O O . THR A 1 180 ? 16.896 4.483 -15.298 1.00 95.19 180 THR A O 1
ATOM 1407 N N . PHE A 1 181 ? 14.746 4.658 -14.678 1.00 93.00 181 PHE A N 1
ATOM 1408 C CA . PHE A 1 181 ? 14.267 4.997 -16.016 1.00 93.00 181 PHE A CA 1
ATOM 1409 C C . PHE A 1 181 ? 14.249 6.509 -16.276 1.00 93.00 181 PHE A C 1
ATOM 1411 O O . PHE A 1 181 ? 14.471 6.903 -17.421 1.00 93.00 181 PHE A O 1
ATOM 1418 N N . GLY A 1 182 ? 14.045 7.346 -15.254 1.00 90.69 182 GLY A N 1
ATOM 1419 C CA . GLY A 1 182 ? 14.089 8.808 -15.346 1.00 90.69 182 GLY A CA 1
ATOM 1420 C C . GLY A 1 182 ? 13.269 9.343 -16.520 1.00 90.69 182 GLY A C 1
ATOM 1421 O O . GLY A 1 182 ? 12.121 8.944 -16.727 1.00 90.69 182 GLY A O 1
ATOM 1422 N N . ASP A 1 183 ? 13.900 10.165 -17.359 1.00 88.44 183 ASP A N 1
ATOM 1423 C CA . ASP A 1 183 ? 13.298 10.760 -18.561 1.00 88.44 183 ASP A CA 1
ATOM 1424 C C . ASP A 1 183 ? 12.733 9.731 -19.551 1.00 88.44 183 ASP A C 1
ATOM 1426 O O . ASP A 1 183 ? 11.818 10.031 -20.319 1.00 88.44 183 ASP A O 1
ATOM 1430 N N . LYS A 1 184 ? 13.226 8.484 -19.531 1.00 89.88 184 LYS A N 1
ATOM 1431 C CA . LYS A 1 184 ? 12.709 7.414 -20.399 1.00 89.88 184 LYS A CA 1
ATOM 1432 C C . LYS A 1 184 ? 11.261 7.069 -20.061 1.00 89.88 184 LYS A C 1
ATOM 1434 O O . LYS A 1 184 ? 10.555 6.552 -20.924 1.00 89.88 184 LYS A O 1
ATOM 1439 N N . LEU A 1 185 ? 10.791 7.395 -18.853 1.00 90.62 185 LEU A N 1
ATOM 1440 C CA . LEU A 1 185 ? 9.389 7.227 -18.483 1.00 90.62 185 LEU A CA 1
ATOM 1441 C C . LEU A 1 185 ? 8.457 8.157 -19.269 1.00 90.62 185 LEU A C 1
ATOM 1443 O O . LEU A 1 185 ? 7.305 7.790 -19.484 1.00 90.62 185 LEU A O 1
ATOM 1447 N N . ALA A 1 186 ? 8.946 9.288 -19.792 1.00 86.62 186 ALA A N 1
ATOM 1448 C CA . ALA A 1 186 ? 8.154 10.183 -20.641 1.00 86.62 186 ALA A CA 1
ATOM 1449 C C . ALA A 1 186 ? 7.766 9.551 -21.992 1.00 86.62 186 ALA A C 1
ATOM 1451 O O . ALA A 1 186 ? 6.817 9.993 -22.637 1.00 86.62 186 ALA A O 1
ATOM 1452 N N . ALA A 1 187 ? 8.473 8.498 -22.422 1.00 88.38 187 ALA A N 1
ATOM 1453 C CA . ALA A 1 187 ? 8.115 7.737 -23.618 1.00 88.38 187 ALA A CA 1
ATOM 1454 C C . ALA A 1 187 ? 6.881 6.842 -23.403 1.00 88.38 187 ALA A C 1
ATOM 1456 O O . ALA A 1 187 ? 6.244 6.413 -24.370 1.00 88.38 187 ALA A O 1
ATOM 1457 N N . PHE A 1 188 ? 6.533 6.553 -22.148 1.00 90.31 188 PHE A N 1
ATOM 1458 C CA . PHE A 1 188 ? 5.380 5.737 -21.807 1.00 90.31 188 PHE A CA 1
ATOM 1459 C C . PHE A 1 188 ? 4.115 6.583 -21.669 1.00 90.31 188 PHE A C 1
ATOM 1461 O O . PHE A 1 188 ? 4.125 7.715 -21.192 1.00 90.31 188 PHE A O 1
ATOM 1468 N N . LYS A 1 189 ? 2.984 6.005 -22.080 1.00 89.75 189 LYS A N 1
ATOM 1469 C CA . LYS A 1 189 ? 1.669 6.629 -21.922 1.00 89.75 189 LYS A CA 1
ATOM 1470 C C . LYS A 1 189 ? 1.028 6.127 -20.637 1.00 89.75 189 LYS A C 1
ATOM 1472 O O . LYS A 1 189 ? 0.723 4.941 -20.537 1.00 89.75 189 LYS A O 1
ATOM 1477 N N . PHE A 1 190 ? 0.787 7.037 -19.699 1.00 91.31 190 PHE A N 1
ATOM 1478 C CA . PHE A 1 190 ? 0.109 6.743 -18.440 1.00 91.31 190 PHE A CA 1
ATOM 1479 C C . PHE A 1 190 ? -1.286 7.375 -18.400 1.00 91.31 190 PHE A C 1
ATOM 1481 O O . PHE A 1 190 ? -1.470 8.488 -18.904 1.00 91.31 190 PHE A O 1
ATOM 1488 N N . PRO A 1 191 ? -2.268 6.720 -17.759 1.00 92.88 191 PRO A N 1
ATOM 1489 C CA . PRO A 1 191 ? -3.513 7.376 -17.382 1.00 92.88 191 PRO A CA 1
ATOM 1490 C C . PRO A 1 191 ? -3.243 8.619 -16.509 1.00 92.88 191 PRO A C 1
ATOM 1492 O O . PRO A 1 191 ? -2.307 8.595 -15.705 1.00 92.88 191 PRO A O 1
ATOM 1495 N N . PRO A 1 192 ? -4.072 9.682 -16.583 1.00 90.69 192 PRO A N 1
ATOM 1496 C CA . PRO A 1 192 ? -3.806 10.946 -15.884 1.00 90.69 192 PRO A CA 1
ATOM 1497 C C . PRO A 1 192 ? -3.577 10.808 -14.372 1.00 90.69 192 PRO A C 1
ATOM 1499 O O . PRO A 1 192 ? -2.690 11.452 -13.820 1.00 90.69 192 PRO A O 1
ATOM 1502 N N . ARG A 1 193 ? -4.340 9.930 -13.705 1.00 88.88 193 ARG A N 1
ATOM 1503 C CA . ARG A 1 193 ? -4.205 9.670 -12.260 1.00 88.88 193 ARG A CA 1
ATOM 1504 C C . ARG A 1 193 ? -2.852 9.045 -11.915 1.00 88.88 193 ARG A C 1
ATOM 1506 O O . ARG A 1 193 ? -2.192 9.476 -10.974 1.00 88.88 193 ARG A O 1
ATOM 1513 N N . THR A 1 194 ? -2.431 8.059 -12.702 1.00 90.25 194 THR A N 1
ATOM 1514 C CA . THR A 1 194 ? -1.140 7.381 -12.555 1.00 90.25 194 THR A CA 1
ATOM 1515 C C . THR A 1 194 ? 0.008 8.346 -12.822 1.00 90.25 194 THR A C 1
ATOM 1517 O O . THR A 1 194 ? 0.949 8.391 -12.040 1.00 90.25 194 THR A O 1
ATOM 1520 N N . ALA A 1 195 ? -0.101 9.167 -13.871 1.00 90.00 195 ALA A N 1
ATOM 1521 C CA . ALA A 1 195 ? 0.901 10.170 -14.218 1.00 90.00 195 ALA A CA 1
ATOM 1522 C C . ALA A 1 195 ? 1.105 11.197 -13.094 1.00 90.00 195 ALA A C 1
ATOM 1524 O O . ALA A 1 195 ? 2.239 11.449 -12.706 1.00 90.00 195 ALA A O 1
ATOM 1525 N N . GLN A 1 196 ? 0.022 11.738 -12.520 1.00 91.12 196 GLN A N 1
ATOM 1526 C CA . GLN A 1 196 ? 0.112 12.678 -11.395 1.00 91.12 196 GLN A CA 1
ATOM 1527 C C . GLN A 1 196 ? 0.808 12.065 -10.180 1.00 91.12 196 GLN A C 1
ATOM 1529 O O . GLN A 1 196 ? 1.665 12.702 -9.572 1.00 91.12 196 GLN A O 1
ATOM 1534 N N . LYS A 1 197 ? 0.462 10.823 -9.828 1.00 91.94 197 LYS A N 1
ATOM 1535 C CA . LYS A 1 197 ? 1.074 10.154 -8.678 1.00 91.94 197 LYS A CA 1
ATOM 1536 C C . LYS A 1 197 ? 2.536 9.794 -8.939 1.00 91.94 197 LYS A C 1
ATOM 1538 O O . LYS A 1 197 ? 3.360 9.959 -8.049 1.00 91.94 197 LYS A O 1
ATOM 1543 N N . LEU A 1 198 ? 2.858 9.356 -10.158 1.00 92.12 198 LEU A N 1
ATOM 1544 C CA . LEU A 1 198 ? 4.223 9.058 -10.593 1.00 92.12 198 LEU A CA 1
ATOM 1545 C C . LEU A 1 198 ? 5.104 10.311 -10.629 1.00 92.12 198 LEU A C 1
ATOM 1547 O O . LEU A 1 198 ? 6.271 10.225 -10.258 1.00 92.12 198 LEU A O 1
ATOM 1551 N N . GLN A 1 199 ? 4.554 11.468 -11.013 1.00 90.44 199 GLN A N 1
ATOM 1552 C CA . GLN A 1 199 ? 5.280 12.741 -11.004 1.00 90.44 199 GLN A CA 1
ATOM 1553 C C . GLN A 1 199 ? 5.850 13.040 -9.614 1.00 90.44 199 GLN A C 1
ATOM 1555 O O . GLN A 1 199 ? 7.027 13.354 -9.490 1.00 90.44 199 GLN A O 1
ATOM 1560 N N . GLY A 1 200 ? 5.062 12.795 -8.563 1.00 88.88 200 GLY A N 1
ATOM 1561 C CA . GLY A 1 200 ? 5.523 12.929 -7.184 1.00 88.88 200 GLY A CA 1
ATOM 1562 C C . GLY A 1 200 ? 6.679 11.997 -6.800 1.00 88.88 200 GLY A C 1
ATOM 1563 O O . GLY A 1 200 ? 7.320 12.250 -5.795 1.00 88.88 200 GLY A O 1
ATOM 1564 N N . PHE A 1 201 ? 6.979 10.939 -7.559 1.00 89.88 201 PHE A N 1
ATOM 1565 C CA . PHE A 1 201 ? 8.197 10.135 -7.368 1.00 89.88 201 PHE A CA 1
ATOM 1566 C C . PHE A 1 201 ? 9.368 10.629 -8.222 1.00 89.88 201 PHE A C 1
ATOM 1568 O O . PHE A 1 201 ? 10.513 10.461 -7.815 1.00 89.88 201 PHE A O 1
ATOM 1575 N N . LEU A 1 202 ? 9.089 11.221 -9.386 1.00 86.81 202 LEU A N 1
ATOM 1576 C CA . LEU A 1 202 ? 10.097 11.795 -10.281 1.00 86.81 202 LEU A CA 1
ATOM 1577 C C . LEU A 1 202 ? 10.675 13.102 -9.735 1.00 86.81 202 LEU A C 1
ATOM 1579 O O . LEU A 1 202 ? 11.863 13.342 -9.886 1.00 86.81 202 LEU A O 1
ATOM 1583 N N . ASP A 1 203 ? 9.866 13.908 -9.049 1.00 83.62 203 ASP A N 1
ATOM 1584 C CA . ASP A 1 203 ? 10.303 15.196 -8.495 1.00 83.62 203 ASP A CA 1
ATOM 1585 C C . ASP A 1 203 ? 11.315 15.051 -7.334 1.00 83.62 203 ASP A C 1
ATOM 1587 O O . ASP A 1 203 ? 12.009 16.007 -6.993 1.00 83.62 203 ASP A O 1
ATOM 1591 N N . TYR A 1 204 ? 11.411 13.860 -6.727 1.00 72.56 204 TYR A N 1
ATOM 1592 C CA . TYR A 1 204 ? 12.375 13.522 -5.665 1.00 72.56 204 TYR A CA 1
ATOM 1593 C C . TYR A 1 204 ? 13.488 12.562 -6.129 1.00 72.56 204 TYR A C 1
ATOM 1595 O O . TYR A 1 204 ? 14.294 12.125 -5.299 1.00 72.56 204 TYR A O 1
ATOM 1603 N N . ALA A 1 205 ? 13.489 12.168 -7.406 1.00 58.41 205 ALA A N 1
ATOM 1604 C CA . ALA A 1 205 ? 14.447 11.237 -8.006 1.00 58.41 205 ALA A CA 1
ATOM 1605 C C . ALA A 1 205 ? 15.699 11.965 -8.509 1.00 58.41 205 ALA A C 1
ATOM 1607 O O . ALA A 1 205 ? 16.791 11.378 -8.326 1.00 58.41 205 ALA A O 1
#

Radius of gyration: 28.4 Å; Cα contacts (8 Å, |Δi|>4): 114; chains: 1; bounding box: 53×70×68 Å

Mean predicted aligned error: 13.24 Å